Protein AF-A0A0N0S2P1-F1 (afdb_monomer_lite)

Structure (mmCIF, N/CA/C/O backbone):
data_AF-A0A0N0S2P1-F1
#
_entry.id   AF-A0A0N0S2P1-F1
#
loop_
_atom_site.group_PDB
_atom_site.id
_atom_site.type_symbol
_atom_site.label_atom_id
_atom_site.label_alt_id
_atom_site.label_comp_id
_atom_site.label_asym_id
_atom_site.label_entity_id
_atom_site.label_seq_id
_atom_site.pdbx_PDB_ins_code
_atom_site.Cartn_x
_atom_site.Cartn_y
_atom_site.Cartn_z
_atom_site.occupancy
_atom_site.B_iso_or_equiv
_atom_site.auth_seq_id
_atom_site.auth_comp_id
_atom_site.auth_asym_id
_atom_site.auth_atom_id
_atom_site.pdbx_PDB_model_num
ATOM 1 N N . MET A 1 1 ? -9.553 20.646 -48.865 1.00 55.72 1 MET A N 1
ATOM 2 C CA . MET A 1 1 ? -10.836 20.066 -48.401 1.00 55.72 1 MET A CA 1
ATOM 3 C C . MET A 1 1 ? -11.832 20.128 -49.544 1.00 55.72 1 MET A C 1
ATOM 5 O O . MET A 1 1 ? -11.976 21.191 -50.132 1.00 55.72 1 MET A O 1
ATOM 9 N N . SER A 1 2 ? -12.454 19.002 -49.892 1.00 59.59 2 SER A N 1
ATOM 10 C CA . SER A 1 2 ? -13.422 18.918 -50.995 1.00 59.59 2 SER A CA 1
ATOM 11 C C . SER A 1 2 ? -14.682 19.743 -50.694 1.00 59.59 2 SER A C 1
ATOM 13 O O . SER A 1 2 ? -15.184 19.700 -49.570 1.00 59.59 2 SER A O 1
ATOM 15 N N . ASN A 1 3 ? -15.213 20.456 -51.696 1.00 70.56 3 ASN A N 1
ATOM 16 C CA . ASN A 1 3 ? -16.453 21.251 -51.604 1.00 70.56 3 ASN A CA 1
ATOM 17 C C . ASN A 1 3 ? -17.651 20.446 -51.076 1.00 70.56 3 ASN A C 1
ATOM 19 O O . ASN A 1 3 ? -18.551 21.006 -50.458 1.00 70.56 3 ASN A O 1
ATOM 23 N N . LYS A 1 4 ? -17.621 19.124 -51.254 1.00 72.12 4 LYS A N 1
ATOM 24 C CA . LYS A 1 4 ? -18.670 18.209 -50.807 1.00 72.12 4 LYS A CA 1
ATOM 25 C C . LYS A 1 4 ? -18.760 18.094 -49.279 1.00 72.12 4 LYS A C 1
ATOM 27 O O . LYS A 1 4 ? -19.844 17.910 -48.751 1.00 72.12 4 LYS A O 1
ATOM 32 N N . ILE A 1 5 ? -17.644 18.255 -48.559 1.00 74.25 5 ILE A N 1
ATOM 33 C CA . ILE A 1 5 ? -17.623 18.170 -47.086 1.00 74.25 5 ILE A CA 1
ATOM 34 C C . ILE A 1 5 ? -18.215 19.440 -46.464 1.00 74.25 5 ILE A C 1
ATOM 36 O O . ILE A 1 5 ? -18.969 19.357 -45.503 1.00 74.25 5 ILE A O 1
ATOM 40 N N . LYS A 1 6 ? -17.927 20.616 -47.038 1.00 69.50 6 LYS A N 1
ATOM 41 C CA . LYS A 1 6 ? -18.487 21.888 -46.551 1.00 69.50 6 LYS A CA 1
ATOM 42 C C . LYS A 1 6 ? -20.013 21.923 -46.666 1.00 69.50 6 LYS A C 1
ATOM 44 O O . LYS A 1 6 ? -20.677 22.318 -45.718 1.00 69.50 6 LYS A O 1
ATOM 49 N N . GLN A 1 7 ? -20.551 21.427 -47.781 1.00 76.94 7 GLN A N 1
ATOM 50 C CA . GLN A 1 7 ? -21.996 21.373 -48.016 1.00 76.94 7 GLN A CA 1
ATOM 51 C C . GLN A 1 7 ? -22.738 20.421 -47.067 1.00 76.94 7 GLN A C 1
ATOM 53 O O . GLN A 1 7 ? -23.907 20.650 -46.782 1.00 76.94 7 GLN A O 1
ATOM 58 N N . GLU A 1 8 ? -22.089 19.358 -46.583 1.00 74.56 8 GLU A N 1
ATOM 59 C CA . GLU A 1 8 ? -22.702 18.431 -45.621 1.00 74.56 8 GLU A CA 1
ATOM 60 C C . GLU A 1 8 ? -22.617 18.947 -44.177 1.00 74.56 8 GLU A C 1
ATOM 62 O O . GLU A 1 8 ? -23.549 18.754 -43.403 1.00 74.56 8 GLU A O 1
ATOM 67 N N . VAL A 1 9 ? -21.552 19.671 -43.814 1.00 72.38 9 VAL A 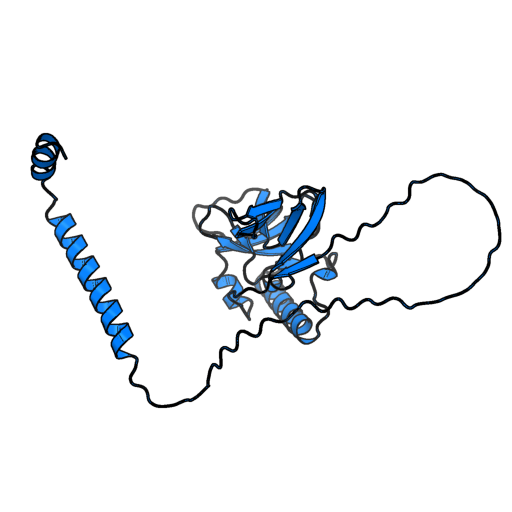N 1
ATOM 68 C CA . VAL A 1 9 ? -21.414 20.272 -42.473 1.00 72.38 9 VAL A CA 1
ATOM 69 C C . VAL A 1 9 ? -22.422 21.407 -42.253 1.00 72.38 9 VAL A C 1
ATOM 71 O O . VAL A 1 9 ? -22.952 21.543 -41.155 1.00 72.38 9 VAL A O 1
ATOM 74 N N . GLU A 1 10 ? -22.747 22.180 -43.292 1.00 73.56 10 GLU A N 1
ATOM 75 C CA . GLU A 1 10 ? -23.751 23.256 -43.223 1.00 73.56 10 GLU A CA 1
ATOM 76 C C . GLU A 1 10 ? -25.194 22.750 -43.040 1.00 73.56 10 GLU A C 1
ATOM 78 O O . GLU A 1 10 ? -26.062 23.522 -42.637 1.00 73.56 10 GLU A O 1
ATOM 83 N N . LYS A 1 11 ? -25.462 21.459 -43.283 1.00 80.31 11 LYS A N 1
ATOM 84 C CA . LYS A 1 11 ? -26.780 20.836 -43.053 1.00 80.31 11 LYS A CA 1
ATOM 85 C C . LYS A 1 11 ? -26.986 20.355 -41.613 1.00 80.31 11 LYS A C 1
ATOM 87 O O . LYS A 1 11 ? -28.079 19.901 -41.280 1.00 80.31 11 LYS A O 1
ATOM 92 N N . ILE A 1 12 ? -25.954 20.403 -40.768 1.00 76.75 12 ILE A N 1
ATOM 93 C CA . ILE A 1 12 ? -26.042 19.940 -39.380 1.00 76.75 12 ILE A CA 1
ATOM 94 C C . ILE A 1 12 ? -26.728 21.029 -38.551 1.00 76.75 12 ILE A C 1
ATOM 96 O O . ILE A 1 12 ? -26.092 21.972 -38.082 1.00 76.75 12 ILE A O 1
ATOM 100 N N . ASP A 1 13 ? -28.039 20.893 -38.370 1.00 73.38 13 ASP A N 1
ATOM 101 C CA . ASP A 1 13 ? -28.823 21.792 -37.526 1.00 73.38 13 ASP A CA 1
ATOM 102 C C . ASP A 1 13 ? -28.538 21.473 -36.050 1.00 73.38 13 ASP A C 1
ATOM 104 O O . ASP A 1 13 ? -28.961 20.444 -35.513 1.00 73.38 13 ASP A O 1
ATOM 108 N N . ILE A 1 14 ? -27.732 22.312 -35.395 1.00 73.06 14 ILE A N 1
ATOM 109 C CA . ILE A 1 14 ? -27.359 22.104 -33.993 1.00 73.06 14 ILE A CA 1
ATOM 110 C C . ILE A 1 14 ? -28.573 22.465 -33.128 1.00 73.06 14 ILE A C 1
ATOM 112 O O . ILE A 1 14 ? -29.003 23.623 -33.138 1.00 73.06 14 ILE A O 1
ATOM 116 N N . PRO A 1 15 ? -29.106 21.531 -32.314 1.00 76.81 15 PRO A N 1
ATOM 117 C CA . PRO A 1 15 ? -30.240 21.810 -31.447 1.00 76.81 15 PRO A CA 1
ATOM 118 C C . PRO A 1 15 ? -29.976 23.053 -30.594 1.00 76.81 15 PRO A C 1
ATOM 120 O O . PRO A 1 15 ? -28.946 23.146 -29.919 1.00 76.81 15 PRO A O 1
ATOM 123 N N . LYS A 1 16 ? -30.918 24.004 -30.578 1.00 74.75 16 LYS A N 1
ATOM 124 C CA . LYS A 1 16 ? -30.784 25.283 -29.846 1.00 74.75 16 LYS A CA 1
ATOM 125 C C . LYS A 1 16 ? -30.413 25.091 -28.368 1.00 74.75 16 LYS A C 1
ATOM 127 O O . LYS A 1 16 ? -29.762 25.943 -27.766 1.00 74.75 16 LYS A O 1
ATOM 132 N N . GLU A 1 17 ? -30.784 23.951 -27.789 1.00 74.62 17 GLU A N 1
ATOM 133 C CA . GLU A 1 17 ? -30.439 23.566 -26.423 1.00 74.62 17 GLU A CA 1
ATOM 134 C C . GLU A 1 17 ? -28.941 23.266 -26.227 1.00 74.62 17 GLU A C 1
ATOM 136 O O . GLU A 1 17 ? -28.360 23.686 -25.225 1.00 74.62 17 GLU A O 1
ATOM 141 N N . LEU A 1 18 ? -28.286 22.611 -27.192 1.00 74.12 18 LEU A N 1
ATOM 142 C CA . LEU A 1 18 ? -26.842 22.343 -27.163 1.00 74.12 18 LEU A CA 1
ATOM 143 C C . LEU A 1 18 ? -26.039 23.640 -27.251 1.00 74.12 18 LEU A C 1
ATOM 145 O O . LEU A 1 18 ? -25.081 23.830 -26.498 1.00 74.12 18 LEU A O 1
ATOM 149 N N . HIS A 1 19 ? -26.477 24.565 -28.106 1.00 75.62 19 HIS A N 1
ATOM 150 C CA . HIS A 1 19 ? -25.850 25.877 -28.217 1.00 75.62 19 HIS A CA 1
ATOM 151 C C . HIS A 1 19 ? -25.934 26.653 -26.892 1.00 75.62 19 HIS A C 1
ATOM 153 O O . HIS A 1 19 ? -24.920 27.142 -26.389 1.00 75.62 19 HIS A O 1
ATOM 159 N N . LYS A 1 20 ? -27.112 26.650 -26.254 1.00 78.19 20 LYS A N 1
ATOM 160 C CA . LYS A 1 20 ? -27.336 27.306 -24.958 1.00 78.19 20 LYS A CA 1
ATOM 161 C C . LYS A 1 20 ? -26.513 26.678 -23.825 1.00 78.19 20 LYS A C 1
ATOM 163 O O . LYS A 1 20 ? -25.9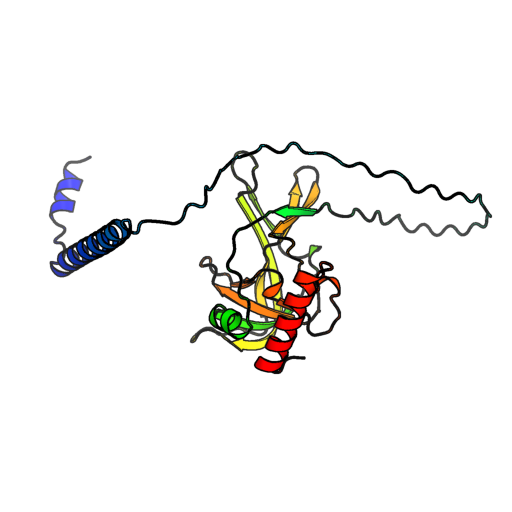71 27.395 -22.987 1.00 78.19 20 LYS A O 1
ATOM 168 N N . ARG A 1 21 ? -26.362 25.348 -23.801 1.00 82.50 21 ARG A N 1
ATOM 169 C CA . ARG A 1 21 ? -25.508 24.646 -22.820 1.00 82.50 21 ARG A CA 1
ATOM 170 C C . ARG A 1 21 ? -24.027 24.990 -22.997 1.00 82.50 21 ARG A C 1
ATOM 172 O O . ARG A 1 21 ? -23.339 25.215 -22.002 1.00 82.50 21 ARG A O 1
ATOM 179 N N . SER A 1 22 ? -23.555 25.088 -24.241 1.00 82.75 22 SER A N 1
ATOM 180 C CA . SER A 1 22 ? -22.187 25.523 -24.545 1.00 82.75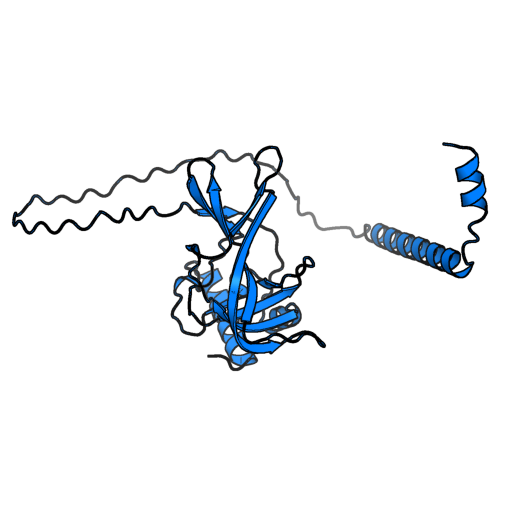 22 SER A CA 1
ATOM 181 C C . SER A 1 22 ? -21.937 26.958 -24.072 1.00 82.75 22 SER A C 1
ATOM 183 O O . SER A 1 22 ? -20.917 27.236 -23.443 1.00 82.75 22 SER A O 1
ATOM 185 N N . GLU A 1 23 ? -22.884 27.865 -24.311 1.00 87.00 23 GLU A N 1
ATOM 186 C CA . GLU A 1 23 ? -22.788 29.261 -23.874 1.00 87.00 23 GLU A CA 1
ATOM 187 C C . GLU A 1 23 ? -22.722 29.381 -22.340 1.00 87.00 23 GLU A C 1
ATOM 189 O O . GLU A 1 23 ? -21.855 30.075 -21.800 1.00 87.00 23 GLU A O 1
ATOM 194 N N . ILE A 1 24 ? -23.562 28.624 -21.623 1.00 89.00 24 ILE A N 1
ATOM 195 C CA . ILE A 1 24 ? -23.548 28.553 -20.152 1.00 89.00 24 ILE A CA 1
ATOM 196 C C . ILE A 1 24 ? -22.208 28.005 -19.637 1.00 89.00 24 ILE A C 1
ATOM 198 O O . ILE A 1 24 ? -21.651 28.548 -18.678 1.00 89.00 24 ILE A O 1
ATOM 202 N N . GLY A 1 25 ? -21.662 26.963 -20.271 1.00 86.50 25 GLY A N 1
ATOM 203 C CA . GLY A 1 25 ? -20.362 26.390 -19.911 1.00 86.50 25 GLY A CA 1
ATOM 204 C C . GLY A 1 25 ? -19.214 27.394 -20.058 1.00 86.50 25 GLY A C 1
ATOM 205 O O . GLY A 1 25 ? -18.404 27.555 -19.142 1.00 86.50 25 GLY A O 1
ATOM 206 N N . ILE A 1 26 ? -19.193 28.139 -21.168 1.00 87.19 26 ILE A N 1
ATOM 207 C CA . ILE A 1 26 ? -18.193 29.184 -21.433 1.00 87.19 26 ILE A CA 1
ATOM 208 C C . ILE A 1 26 ? -18.307 30.321 -20.408 1.00 87.19 26 ILE A C 1
ATOM 210 O O . ILE A 1 26 ? -17.294 30.775 -19.865 1.00 87.19 26 ILE A O 1
ATOM 214 N N . LEU A 1 27 ? -19.529 30.762 -20.091 1.00 86.19 27 LEU A N 1
ATOM 215 C CA . LEU A 1 27 ? -19.775 31.792 -19.077 1.00 86.19 27 LEU A CA 1
ATOM 216 C C . LEU A 1 27 ? -19.323 31.344 -17.681 1.00 86.19 27 LEU A C 1
ATOM 218 O O . LEU A 1 27 ? -18.677 32.117 -16.968 1.00 86.19 27 LEU A O 1
ATOM 222 N N . LYS A 1 28 ? -19.597 30.089 -17.301 1.00 87.94 28 LYS A N 1
ATOM 223 C CA . LYS A 1 28 ? -19.163 29.518 -16.018 1.00 87.94 28 LYS A CA 1
ATOM 224 C C . LYS A 1 28 ? -17.636 29.478 -15.913 1.00 87.94 28 LYS A C 1
ATOM 226 O O . LYS A 1 28 ? -17.085 30.008 -14.948 1.00 87.94 28 LYS A O 1
ATOM 231 N N . ALA A 1 29 ? -16.955 28.974 -16.943 1.00 84.19 29 ALA A N 1
ATOM 232 C CA . ALA A 1 29 ? -15.493 28.928 -16.994 1.00 84.19 29 ALA A CA 1
ATOM 233 C C . ALA A 1 29 ? -14.858 30.333 -16.936 1.00 84.19 29 ALA A C 1
ATOM 235 O O . ALA A 1 29 ? -13.860 30.557 -16.243 1.00 84.19 29 ALA A O 1
ATOM 236 N N . LYS A 1 30 ? -15.455 31.325 -17.614 1.00 86.88 30 LYS A N 1
ATOM 237 C CA . LYS A 1 30 ? -14.988 32.721 -17.583 1.00 86.88 30 LYS A CA 1
ATOM 238 C C . LYS A 1 30 ? -15.150 33.350 -16.195 1.00 86.88 30 LYS A C 1
ATOM 240 O O . LYS A 1 30 ? -14.233 34.032 -15.729 1.00 86.88 30 LYS A O 1
ATOM 245 N N . ASN A 1 31 ? -16.266 33.081 -15.520 1.00 81.44 31 ASN A N 1
ATOM 246 C CA . ASN A 1 31 ? -16.534 33.563 -14.164 1.00 81.44 31 ASN A CA 1
ATOM 247 C C . ASN A 1 31 ? -15.602 32.925 -13.122 1.00 81.44 31 ASN A C 1
ATOM 249 O O . ASN A 1 31 ? -15.074 33.632 -12.258 1.00 81.44 31 ASN A O 1
ATOM 253 N N . GLU A 1 32 ? -15.333 31.622 -13.225 1.00 77.56 32 GLU A N 1
ATOM 254 C CA . GLU A 1 32 ? -14.355 30.924 -12.378 1.00 77.56 32 GLU A CA 1
ATOM 255 C C . GLU A 1 32 ? -12.940 31.497 -12.572 1.00 77.56 32 GLU A C 1
ATOM 257 O O . GLU A 1 32 ? -12.255 31.831 -11.598 1.00 77.56 32 GLU A O 1
ATOM 262 N N . ARG A 1 33 ? -12.536 31.748 -13.826 1.00 71.88 33 ARG A N 1
ATOM 263 C CA . ARG A 1 33 ? -11.238 32.356 -14.168 1.00 71.88 33 ARG A CA 1
ATOM 264 C C . ARG A 1 33 ? -11.105 33.819 -13.722 1.00 71.88 33 ARG A C 1
ATOM 266 O O . ARG A 1 33 ? -10.009 34.266 -13.388 1.00 71.88 33 ARG A O 1
ATOM 273 N N . GLN A 1 34 ? -12.186 34.600 -13.707 1.00 71.69 34 GLN A N 1
ATOM 274 C CA . GLN A 1 34 ? -12.156 35.973 -13.183 1.00 71.69 34 GLN A CA 1
ATOM 275 C C . GLN A 1 34 ? -12.127 36.017 -11.650 1.00 71.69 34 GLN A C 1
ATOM 277 O O . GLN A 1 34 ? -11.420 36.856 -11.084 1.00 71.69 34 GLN A O 1
ATOM 282 N N . ARG A 1 35 ? -12.834 35.108 -10.963 1.00 64.69 35 ARG A N 1
ATOM 283 C CA . ARG A 1 35 ? -12.774 34.990 -9.495 1.00 64.69 35 ARG A CA 1
ATOM 284 C C . ARG A 1 35 ? -11.377 34.612 -9.003 1.00 64.69 35 ARG A C 1
ATOM 286 O O . ARG A 1 35 ? -10.931 35.173 -8.004 1.00 64.69 35 ARG A O 1
ATOM 293 N N . SER A 1 36 ? -10.656 33.744 -9.719 1.00 60.09 36 SER A N 1
ATOM 294 C CA . SER A 1 36 ? -9.271 33.398 -9.364 1.00 60.09 36 SER A CA 1
ATOM 295 C C . SER A 1 36 ? -8.294 34.568 -9.553 1.00 60.09 36 SER A C 1
ATOM 297 O O . SER A 1 36 ? -7.360 34.720 -8.767 1.00 60.09 36 SER A O 1
ATOM 299 N N . ARG A 1 37 ? -8.544 35.465 -10.520 1.00 57.72 37 ARG A N 1
ATOM 300 C CA . ARG A 1 37 ? -7.747 36.691 -10.718 1.00 57.72 37 ARG A CA 1
ATOM 301 C C . ARG A 1 37 ? -7.986 37.760 -9.646 1.00 57.72 37 ARG A C 1
ATOM 303 O O . ARG A 1 37 ? -7.042 38.453 -9.281 1.00 57.72 37 ARG A O 1
ATOM 310 N N . LYS A 1 38 ? -9.203 37.878 -9.098 1.00 53.06 38 LYS A N 1
ATOM 311 C CA . LYS A 1 38 ? -9.532 38.891 -8.071 1.00 53.06 38 LYS A CA 1
ATOM 312 C C . LYS A 1 38 ? -8.989 38.586 -6.665 1.00 53.06 38 LYS A C 1
ATOM 314 O O . LYS A 1 38 ? -9.030 39.466 -5.814 1.00 53.06 38 LYS A O 1
ATOM 319 N N . ARG A 1 39 ? -8.440 37.391 -6.408 1.00 53.28 39 ARG A N 1
ATOM 320 C CA . ARG A 1 39 ? -7.845 37.028 -5.103 1.00 53.28 39 ARG A CA 1
ATOM 321 C C . ARG A 1 39 ? -6.385 37.471 -4.905 1.00 53.28 39 ARG A C 1
ATOM 323 O O . ARG A 1 39 ? -5.832 37.218 -3.844 1.00 53.28 39 ARG A O 1
ATOM 330 N N . LYS A 1 40 ? -5.759 38.155 -5.871 1.00 48.72 40 LYS A N 1
ATOM 331 C CA . LYS A 1 40 ? -4.343 38.578 -5.787 1.00 48.72 40 LYS A CA 1
ATOM 332 C C . LYS A 1 40 ? -4.092 39.984 -5.216 1.00 48.72 40 LYS A C 1
ATOM 334 O O . LYS A 1 40 ? -3.045 40.553 -5.481 1.00 48.72 40 LYS A O 1
ATOM 339 N N . ASN A 1 41 ? -4.994 40.514 -4.387 1.00 47.56 41 ASN A N 1
ATOM 340 C CA . ASN A 1 41 ? -4.741 41.731 -3.606 1.00 47.56 41 ASN A CA 1
ATOM 341 C C . ASN A 1 41 ? -4.923 41.455 -2.106 1.00 47.56 41 ASN A C 1
ATOM 343 O O . ASN A 1 41 ? -5.873 41.930 -1.493 1.00 47.56 41 ASN A O 1
ATOM 347 N N . VAL A 1 42 ? -4.003 40.693 -1.511 1.00 47.56 42 VAL A N 1
ATOM 348 C CA . VAL A 1 42 ? -3.756 40.736 -0.063 1.00 47.56 42 VAL A CA 1
ATOM 349 C C . VAL A 1 42 ? -2.263 40.982 0.121 1.00 47.56 42 VAL A C 1
ATOM 351 O O . VAL A 1 42 ? -1.427 40.205 -0.332 1.00 47.56 42 VAL A O 1
ATOM 354 N N . LYS A 1 43 ? -1.948 42.136 0.709 1.00 43.09 43 LYS A N 1
ATOM 355 C CA . LYS A 1 43 ? -0.603 42.548 1.104 1.00 43.09 43 LYS A CA 1
ATOM 356 C C . LYS A 1 43 ? -0.125 41.651 2.257 1.00 43.09 43 LYS A C 1
ATOM 358 O O . LYS A 1 43 ? -0.847 41.518 3.235 1.00 43.09 43 LYS A O 1
ATOM 363 N N . GLY A 1 44 ? 1.102 41.132 2.151 1.00 40.84 44 GLY A N 1
ATOM 364 C CA . GLY A 1 44 ? 1.921 40.675 3.283 1.00 40.84 44 GLY A CA 1
ATOM 365 C C . GLY A 1 44 ? 1.826 39.191 3.660 1.00 40.84 44 GLY A C 1
ATOM 366 O O . GLY A 1 44 ? 0.910 38.789 4.361 1.00 40.84 44 GLY A O 1
ATOM 367 N N . ILE A 1 45 ? 2.812 38.395 3.233 1.00 40.41 45 ILE A N 1
ATOM 368 C CA . ILE A 1 45 ? 3.861 37.774 4.071 1.00 40.41 45 ILE A CA 1
ATOM 369 C C . ILE A 1 45 ? 4.901 37.192 3.100 1.00 40.41 45 ILE A C 1
ATOM 371 O O . ILE A 1 45 ? 4.582 36.451 2.172 1.00 40.41 45 ILE A O 1
ATOM 375 N N . VAL A 1 46 ? 6.148 37.613 3.286 1.00 43.25 46 VAL A N 1
ATOM 376 C CA . VAL A 1 46 ? 7.320 37.198 2.518 1.00 43.25 46 VAL A CA 1
ATOM 377 C C . VAL A 1 46 ? 7.770 35.834 3.036 1.00 43.25 46 VAL A C 1
ATOM 379 O O . VAL A 1 46 ? 8.229 35.732 4.166 1.00 43.25 46 VAL A O 1
ATOM 382 N N . VAL A 1 47 ? 7.677 34.801 2.201 1.00 38.09 47 VAL A N 1
ATOM 383 C CA . VAL A 1 47 ? 8.548 33.622 2.287 1.00 38.09 47 VAL A CA 1
ATOM 384 C C . VAL A 1 47 ? 9.124 33.442 0.894 1.00 38.09 47 VAL A C 1
ATOM 386 O O . VAL A 1 47 ? 8.430 33.047 -0.042 1.00 38.09 47 VAL A O 1
ATOM 389 N N . ALA A 1 48 ? 10.379 33.852 0.737 1.00 36.91 48 ALA A N 1
ATOM 390 C CA . ALA A 1 48 ? 11.115 33.713 -0.504 1.00 36.91 48 ALA A CA 1
ATOM 391 C C . ALA A 1 48 ? 11.324 32.220 -0.788 1.00 36.91 48 ALA A C 1
ATOM 393 O O . ALA A 1 48 ? 12.182 31.573 -0.195 1.00 36.91 48 ALA A O 1
ATOM 394 N N . ALA A 1 49 ? 10.523 31.674 -1.702 1.00 36.19 49 ALA A N 1
ATOM 395 C CA . ALA A 1 49 ? 10.816 30.416 -2.368 1.00 36.19 49 ALA A CA 1
ATOM 396 C C . ALA A 1 49 ? 11.991 30.652 -3.328 1.00 36.19 49 ALA A C 1
ATOM 398 O O . ALA A 1 49 ? 11.809 30.940 -4.510 1.00 36.19 49 ALA A O 1
ATOM 399 N N . GLY A 1 50 ? 13.206 30.581 -2.787 1.00 33.00 50 GLY A N 1
ATOM 400 C CA . GLY A 1 50 ? 14.418 30.409 -3.573 1.00 33.00 50 GLY A CA 1
ATOM 401 C C . GLY A 1 50 ? 14.447 28.987 -4.121 1.00 33.00 50 GLY A C 1
ATOM 402 O O . GLY A 1 50 ? 14.947 28.078 -3.468 1.00 33.00 50 GLY A O 1
ATOM 403 N N . LEU A 1 51 ? 13.880 28.795 -5.311 1.00 36.00 51 LEU A N 1
ATOM 404 C CA . LEU A 1 51 ? 14.157 27.642 -6.164 1.00 36.00 51 LEU A CA 1
ATOM 405 C C . LEU A 1 51 ? 15.615 27.744 -6.628 1.00 36.00 51 LEU A C 1
ATOM 407 O O . LEU A 1 51 ? 15.907 28.337 -7.663 1.00 36.00 51 LEU A O 1
ATOM 411 N N . LEU A 1 52 ? 16.530 27.179 -5.844 1.00 31.95 52 LEU A N 1
ATOM 412 C CA . LEU A 1 52 ? 17.821 26.739 -6.353 1.00 31.95 52 LEU A CA 1
ATOM 413 C C . LEU A 1 52 ? 17.689 25.256 -6.688 1.00 31.95 52 LEU A C 1
ATOM 415 O O . LEU A 1 52 ? 17.675 24.398 -5.810 1.00 31.95 52 LEU A O 1
ATOM 419 N N . VAL A 1 53 ? 17.561 24.976 -7.984 1.00 39.50 53 VAL A N 1
ATOM 420 C CA . VAL A 1 53 ? 17.833 23.658 -8.558 1.00 39.50 53 VAL A CA 1
ATOM 421 C C . VAL A 1 53 ? 19.344 23.462 -8.469 1.00 39.50 53 VAL A C 1
ATOM 423 O O . VAL A 1 53 ? 20.089 23.819 -9.378 1.00 39.50 53 VAL A O 1
ATOM 426 N N . SER A 1 54 ? 19.817 22.975 -7.325 1.00 33.78 54 SER A N 1
ATOM 427 C CA . SER A 1 54 ? 21.169 22.448 -7.197 1.00 33.78 54 SER A CA 1
ATOM 428 C C . SER A 1 54 ? 21.165 21.016 -7.715 1.00 33.78 54 SER A C 1
ATOM 430 O O . SER A 1 54 ? 20.649 20.106 -7.067 1.00 33.78 54 SER A O 1
ATOM 432 N N . ILE A 1 55 ? 21.742 20.851 -8.901 1.00 45.94 55 ILE A N 1
ATOM 433 C CA . ILE A 1 55 ? 22.243 19.584 -9.427 1.00 45.94 55 ILE A CA 1
ATOM 434 C C . ILE A 1 55 ? 23.221 19.033 -8.379 1.00 45.94 55 ILE A C 1
ATOM 436 O O . ILE A 1 55 ? 24.308 19.576 -8.186 1.00 45.94 55 ILE A O 1
ATOM 440 N N . GLY A 1 56 ? 22.783 18.015 -7.640 1.00 30.11 56 GLY A N 1
ATOM 441 C CA . GLY A 1 56 ? 23.580 17.304 -6.649 1.00 30.11 56 GLY A CA 1
ATOM 442 C C . GLY A 1 56 ? 24.128 16.025 -7.259 1.00 30.11 56 GLY A C 1
ATOM 443 O O . GLY A 1 56 ? 23.388 15.075 -7.485 1.00 30.11 56 GLY A O 1
ATOM 444 N N . ILE A 1 57 ? 25.422 16.053 -7.547 1.00 33.72 57 ILE A N 1
ATOM 445 C CA . ILE A 1 57 ? 26.254 14.948 -8.021 1.00 33.72 57 ILE A CA 1
ATOM 446 C C . ILE A 1 57 ? 26.143 13.751 -7.060 1.00 33.72 57 ILE A C 1
ATOM 448 O O . ILE A 1 57 ? 26.217 13.920 -5.843 1.00 33.72 57 ILE A O 1
ATOM 452 N N . LEU A 1 58 ? 25.990 12.549 -7.627 1.00 33.53 58 LEU A N 1
ATOM 453 C CA . LEU A 1 58 ? 26.117 11.262 -6.939 1.00 33.53 58 LEU A CA 1
ATOM 454 C C . LEU A 1 58 ? 27.459 11.202 -6.186 1.00 33.53 58 LEU A C 1
ATOM 456 O O . LEU A 1 58 ? 28.518 11.169 -6.811 1.00 33.53 58 LEU A O 1
ATOM 460 N N . SER A 1 59 ? 27.417 11.127 -4.857 1.00 30.09 59 SER A N 1
ATOM 461 C CA . SER A 1 59 ? 28.551 10.672 -4.049 1.00 30.09 59 SER A CA 1
ATOM 462 C C . SER A 1 59 ? 28.293 9.230 -3.630 1.00 30.09 59 SER A C 1
ATOM 464 O O . SER A 1 59 ? 27.481 8.968 -2.744 1.00 30.09 59 SER A O 1
ATOM 466 N N . LEU A 1 60 ? 28.991 8.298 -4.280 1.00 36.53 60 LEU A N 1
ATOM 467 C CA . LEU A 1 60 ? 29.145 6.919 -3.825 1.00 36.53 60 LEU A CA 1
ATOM 468 C C . LEU A 1 60 ? 29.906 6.932 -2.492 1.00 36.53 60 LEU A C 1
ATOM 470 O O . LEU A 1 60 ? 31.083 7.292 -2.457 1.00 36.53 60 LEU A O 1
ATOM 474 N N . VAL A 1 61 ? 29.252 6.534 -1.399 1.00 34.12 61 VAL A N 1
ATOM 475 C CA . VAL A 1 61 ? 29.949 6.215 -0.147 1.00 34.12 61 VAL A CA 1
ATOM 476 C C . VAL A 1 61 ? 30.191 4.715 -0.111 1.00 34.12 61 VAL A C 1
ATOM 478 O O . VAL A 1 61 ? 29.294 3.913 0.134 1.00 34.12 61 VAL A O 1
ATOM 481 N N . ASN A 1 62 ? 31.446 4.373 -0.378 1.00 38.81 62 ASN A N 1
ATOM 482 C CA . ASN A 1 62 ? 32.041 3.063 -0.196 1.00 38.81 62 ASN A CA 1
ATOM 483 C C . ASN A 1 62 ? 32.294 2.851 1.308 1.00 38.81 62 ASN A C 1
ATOM 485 O O . ASN A 1 62 ? 33.087 3.590 1.888 1.00 38.81 62 ASN A O 1
ATOM 489 N N . ASN A 1 63 ? 31.678 1.845 1.932 1.00 36.38 63 ASN A N 1
ATOM 490 C CA . ASN A 1 63 ? 32.028 1.419 3.290 1.00 36.38 63 ASN A CA 1
ATOM 491 C C . ASN A 1 63 ? 32.561 -0.019 3.272 1.00 36.38 63 ASN A C 1
ATOM 493 O O . ASN A 1 63 ? 31.843 -0.977 3.537 1.00 36.38 63 ASN A O 1
ATOM 497 N N . ASN A 1 64 ? 33.864 -0.141 3.015 1.00 39.38 64 ASN A N 1
ATOM 498 C CA . ASN A 1 64 ? 34.671 -1.279 3.444 1.00 39.38 64 ASN A CA 1
ATOM 499 C C . ASN A 1 64 ? 35.304 -0.928 4.791 1.00 39.38 64 ASN A C 1
ATOM 501 O O . ASN A 1 64 ? 36.222 -0.115 4.787 1.00 39.38 64 ASN A O 1
ATOM 505 N N . PHE A 1 65 ? 34.881 -1.549 5.900 1.00 31.88 65 PHE A N 1
ATOM 506 C CA . PHE A 1 65 ? 35.795 -2.022 6.956 1.00 31.88 65 PHE A CA 1
ATOM 507 C C . PHE A 1 65 ? 35.039 -2.705 8.108 1.00 31.88 65 PHE A C 1
ATOM 509 O O . PHE A 1 65 ? 34.572 -2.044 9.029 1.00 31.88 65 PHE A O 1
ATOM 516 N N . VAL A 1 66 ? 35.022 -4.039 8.129 1.00 29.19 66 VAL A N 1
ATOM 517 C CA . VAL A 1 66 ? 35.157 -4.785 9.388 1.00 29.19 66 VAL A CA 1
ATOM 518 C C . VAL A 1 66 ? 36.110 -5.944 9.124 1.00 29.19 66 VAL A C 1
ATOM 520 O O . VAL A 1 66 ? 35.756 -6.945 8.508 1.00 29.19 66 VAL A O 1
ATOM 523 N N . LYS A 1 67 ? 37.353 -5.782 9.584 1.00 33.72 67 LYS A N 1
ATOM 524 C CA . LYS A 1 67 ? 38.255 -6.900 9.854 1.00 33.72 67 LYS A CA 1
ATOM 525 C C . LYS A 1 67 ? 37.739 -7.602 11.103 1.00 33.72 67 LYS A C 1
ATOM 527 O O . LYS A 1 67 ? 37.646 -6.947 12.131 1.00 33.72 67 LYS A O 1
ATOM 532 N N . ASN A 1 68 ? 37.515 -8.909 11.030 1.00 32.09 68 ASN A N 1
ATOM 533 C CA . ASN A 1 68 ? 37.730 -9.792 12.169 1.00 32.09 68 ASN A CA 1
ATOM 534 C C . ASN A 1 68 ? 38.436 -11.061 11.687 1.00 32.09 68 ASN A C 1
ATOM 536 O O . ASN A 1 68 ? 37.943 -11.817 10.859 1.00 32.09 68 ASN A O 1
ATOM 540 N N . SER A 1 69 ? 39.646 -11.215 12.206 1.00 33.28 69 SER A N 1
ATOM 541 C CA . SER A 1 69 ? 40.498 -12.394 12.194 1.00 33.28 69 SER A CA 1
ATOM 542 C C . SER A 1 69 ? 39.881 -13.539 12.995 1.00 33.28 69 SER A C 1
ATOM 544 O O . SER A 1 69 ? 39.417 -13.277 14.101 1.00 33.28 69 SER A O 1
ATOM 546 N N . THR A 1 70 ? 39.975 -14.782 12.507 1.00 31.22 70 THR A N 1
ATOM 547 C CA . THR A 1 70 ? 40.485 -15.974 13.231 1.00 31.22 70 THR A CA 1
ATOM 548 C C . THR A 1 70 ? 40.707 -17.112 12.215 1.00 31.22 70 THR A C 1
ATOM 550 O O . THR A 1 70 ? 39.856 -17.376 11.372 1.00 31.22 70 THR A O 1
ATOM 553 N N . THR A 1 71 ? 41.895 -17.715 12.260 1.00 31.00 71 THR A N 1
ATOM 554 C CA . THR A 1 71 ? 42.389 -18.865 11.473 1.00 31.00 71 THR A CA 1
ATOM 555 C C . THR A 1 71 ? 41.800 -20.215 11.942 1.00 31.00 71 THR A C 1
ATOM 557 O O . THR A 1 71 ? 41.133 -20.243 12.972 1.00 31.00 71 THR A O 1
ATOM 560 N N . PRO A 1 72 ? 41.998 -21.315 11.182 1.00 34.00 72 PRO A N 1
ATOM 561 C CA . PRO A 1 72 ? 40.996 -22.354 10.956 1.00 34.00 72 PRO A CA 1
ATOM 562 C C . PRO A 1 72 ? 41.135 -23.551 11.896 1.00 34.00 72 PRO A C 1
ATOM 564 O O . PRO A 1 72 ? 42.239 -23.862 12.339 1.00 34.00 72 PRO A O 1
ATOM 567 N N . ASP A 1 73 ? 40.036 -24.280 12.080 1.00 30.11 73 ASP A N 1
ATOM 568 C CA . ASP A 1 73 ? 40.110 -25.698 12.410 1.00 30.11 73 ASP A CA 1
ATOM 569 C C . ASP A 1 73 ? 39.252 -26.494 11.427 1.00 30.11 73 ASP A C 1
ATOM 571 O O . ASP A 1 73 ? 38.153 -26.088 11.036 1.00 30.11 73 ASP A O 1
ATOM 575 N N . SER A 1 74 ? 39.851 -27.569 10.941 1.00 33.28 74 SER A N 1
ATOM 576 C CA . SER A 1 74 ? 39.385 -28.424 9.864 1.00 33.28 74 SER A CA 1
ATOM 577 C C . SER A 1 74 ? 38.472 -29.508 10.409 1.00 33.28 74 SER A C 1
ATOM 579 O O . SER A 1 74 ? 38.893 -30.223 11.305 1.00 33.28 74 SER A O 1
ATOM 581 N N . ASP A 1 75 ? 37.305 -29.706 9.797 1.00 33.31 75 ASP A N 1
ATOM 582 C CA . ASP A 1 75 ? 36.805 -31.056 9.538 1.00 33.31 75 ASP A CA 1
ATOM 583 C C . ASP A 1 75 ? 35.803 -31.054 8.381 1.00 33.31 75 ASP A C 1
ATOM 585 O O . ASP A 1 75 ? 34.880 -30.242 8.289 1.00 33.31 75 ASP A O 1
ATOM 589 N N . GLN A 1 76 ? 36.070 -31.952 7.438 1.00 33.69 76 GLN A N 1
ATOM 590 C CA . GLN A 1 76 ? 35.372 -32.108 6.174 1.00 33.69 76 GLN A CA 1
ATOM 591 C C . GLN A 1 76 ? 34.041 -32.829 6.384 1.00 33.69 76 GLN A C 1
ATOM 593 O O . GLN A 1 76 ? 34.009 -33.973 6.826 1.00 33.69 76 GLN A O 1
ATOM 598 N N . ASN A 1 77 ? 32.949 -32.200 5.953 1.00 34.25 77 ASN A N 1
ATOM 599 C CA . ASN A 1 77 ? 31.783 -32.926 5.467 1.00 34.25 77 ASN A CA 1
ATOM 600 C C . ASN A 1 77 ? 31.178 -32.147 4.293 1.00 34.25 77 ASN A C 1
ATOM 602 O O . ASN A 1 77 ? 30.421 -31.191 4.454 1.00 34.25 77 ASN A O 1
ATOM 606 N N . THR A 1 78 ? 31.600 -32.522 3.089 1.00 31.19 78 THR A N 1
ATOM 607 C CA . THR A 1 78 ? 31.181 -31.946 1.813 1.00 31.19 78 THR A CA 1
ATOM 608 C C . THR A 1 78 ? 29.762 -32.401 1.483 1.00 31.19 78 THR A C 1
ATOM 610 O O . THR A 1 78 ? 29.545 -33.475 0.927 1.00 31.19 78 THR A O 1
ATOM 613 N N . VAL A 1 79 ? 28.785 -31.550 1.787 1.00 33.66 79 VAL A N 1
ATOM 614 C CA . VAL A 1 79 ? 27.484 -31.548 1.113 1.00 33.66 79 VAL A CA 1
ATOM 615 C C . VAL A 1 79 ? 27.440 -30.266 0.299 1.00 33.66 79 VAL A C 1
ATOM 617 O O . VAL A 1 79 ? 27.332 -29.170 0.843 1.00 33.66 79 VAL A O 1
ATOM 620 N N . ALA A 1 80 ? 27.597 -30.408 -1.014 1.00 36.34 80 ALA A N 1
ATOM 621 C CA . ALA A 1 80 ? 27.426 -29.320 -1.958 1.00 36.34 80 ALA A CA 1
ATOM 622 C C . ALA A 1 80 ? 25.954 -28.882 -1.943 1.00 36.34 80 ALA A C 1
ATOM 624 O O . ALA A 1 80 ? 25.102 -29.501 -2.577 1.00 36.34 80 ALA A O 1
ATOM 625 N N . VAL A 1 81 ? 25.663 -27.822 -1.194 1.00 33.03 81 VAL A N 1
ATOM 626 C CA . VAL A 1 81 ? 24.493 -26.979 -1.418 1.00 33.03 81 VAL A CA 1
ATOM 627 C C . VAL A 1 81 ? 25.037 -25.656 -1.915 1.00 33.03 81 VAL A C 1
ATOM 629 O O . VAL A 1 81 ? 25.720 -24.936 -1.193 1.00 33.03 81 VAL A O 1
ATOM 632 N N . THR A 1 82 ? 24.784 -25.435 -3.198 1.00 34.41 82 THR A N 1
ATOM 633 C CA . THR A 1 82 ? 24.962 -24.207 -3.958 1.00 34.41 82 THR A CA 1
ATOM 634 C C . THR A 1 82 ? 24.814 -22.973 -3.076 1.00 34.41 82 THR A C 1
ATOM 636 O O . THR A 1 82 ? 23.793 -22.803 -2.409 1.00 34.41 82 THR A O 1
ATOM 639 N N . GLU A 1 83 ? 25.840 -22.125 -3.099 1.00 35.22 83 GLU A N 1
ATOM 640 C CA . GLU A 1 83 ? 25.803 -20.760 -2.592 1.00 35.22 83 GLU A CA 1
ATOM 641 C C . GLU A 1 83 ? 24.531 -20.068 -3.097 1.00 35.22 83 GLU A C 1
ATOM 643 O O . GLU A 1 83 ? 24.422 -19.703 -4.268 1.00 35.22 83 GLU A O 1
ATOM 648 N N . SER A 1 84 ? 23.553 -19.879 -2.212 1.00 35.62 84 SER A N 1
ATOM 649 C CA . SER A 1 84 ? 22.562 -18.828 -2.397 1.00 35.62 84 SER A CA 1
ATOM 650 C C . SER A 1 84 ? 23.307 -17.514 -2.223 1.00 35.62 84 SER A C 1
ATOM 652 O O . SER A 1 84 ? 23.415 -16.997 -1.111 1.00 35.62 84 SER A O 1
ATOM 654 N N . ALA A 1 85 ? 23.857 -16.995 -3.320 1.00 35.62 85 ALA A N 1
ATOM 655 C CA . ALA A 1 85 ? 24.149 -15.581 -3.431 1.00 35.62 85 ALA A CA 1
ATOM 656 C C . ALA A 1 85 ? 22.837 -14.850 -3.125 1.00 35.62 85 ALA A C 1
ATOM 658 O O . ALA A 1 85 ? 21.904 -14.834 -3.926 1.00 35.62 85 ALA A O 1
ATOM 659 N N . THR A 1 86 ? 22.713 -14.318 -1.912 1.00 39.25 86 THR A N 1
ATOM 660 C CA . THR A 1 86 ? 21.736 -13.278 -1.616 1.00 39.25 86 THR A CA 1
ATOM 661 C C . THR A 1 86 ? 22.166 -12.043 -2.394 1.00 39.25 86 THR A C 1
ATOM 663 O O . THR A 1 86 ? 22.808 -11.156 -1.837 1.00 39.25 86 THR A O 1
ATOM 666 N N . ASP A 1 87 ? 21.846 -12.014 -3.687 1.00 46.69 87 ASP A N 1
ATOM 667 C CA . ASP A 1 87 ? 21.822 -10.790 -4.476 1.00 46.69 87 ASP A CA 1
ATOM 668 C C . ASP A 1 87 ? 20.750 -9.903 -3.844 1.00 46.69 87 ASP A C 1
ATOM 670 O O . ASP A 1 87 ? 19.547 -10.042 -4.080 1.00 46.69 87 ASP A O 1
ATOM 674 N N . SER A 1 88 ? 21.173 -9.038 -2.926 1.00 72.19 88 SER A N 1
ATOM 675 C CA . SER A 1 88 ? 20.307 -8.000 -2.395 1.00 72.19 88 SER A CA 1
ATOM 676 C C . SER A 1 88 ? 19.966 -7.073 -3.555 1.00 72.19 88 SER A C 1
ATOM 678 O O . SER A 1 88 ? 20.834 -6.344 -4.025 1.00 72.19 88 SER A O 1
ATOM 680 N N . ILE A 1 89 ? 18.722 -7.126 -4.033 1.00 86.50 89 ILE A N 1
ATOM 681 C CA . ILE A 1 89 ? 18.229 -6.235 -5.086 1.00 86.50 89 ILE A CA 1
ATOM 682 C C . ILE A 1 89 ? 18.420 -4.785 -4.624 1.00 86.50 89 ILE A C 1
ATOM 684 O O . ILE A 1 89 ? 17.892 -4.389 -3.577 1.00 86.50 89 ILE A O 1
ATOM 688 N N . ASP A 1 90 ? 19.146 -3.993 -5.413 1.00 90.94 90 ASP A N 1
ATOM 689 C CA . ASP A 1 90 ? 19.350 -2.574 -5.138 1.00 90.94 90 ASP A CA 1
ATOM 690 C C . ASP A 1 90 ? 18.005 -1.849 -5.075 1.00 90.94 90 ASP A C 1
ATOM 692 O O . ASP A 1 90 ? 17.100 -2.106 -5.874 1.00 90.94 90 ASP A O 1
ATOM 696 N N . THR A 1 91 ? 17.858 -0.940 -4.111 1.00 93.50 91 THR A N 1
ATOM 697 C CA . THR A 1 91 ? 16.629 -0.161 -3.938 1.00 93.50 91 THR A CA 1
ATOM 698 C C . THR A 1 91 ? 16.868 1.308 -4.262 1.00 93.50 91 THR A C 1
ATOM 700 O O . THR A 1 91 ? 17.717 1.956 -3.654 1.00 93.50 91 THR A O 1
ATOM 703 N N . VAL A 1 92 ? 16.068 1.840 -5.182 1.00 94.56 92 VAL A N 1
ATOM 704 C CA . VAL A 1 92 ? 15.990 3.262 -5.519 1.00 94.56 92 VAL A CA 1
ATOM 705 C C . VAL A 1 92 ? 14.713 3.835 -4.922 1.00 94.56 92 VAL A C 1
ATOM 707 O O . VAL A 1 92 ? 13.618 3.321 -5.157 1.00 94.56 92 VAL A O 1
ATOM 710 N N . ASP A 1 93 ? 14.858 4.916 -4.163 1.00 95.19 93 ASP A N 1
ATOM 711 C CA . ASP A 1 93 ? 13.732 5.646 -3.593 1.00 95.19 93 ASP A CA 1
ATOM 712 C C . ASP A 1 93 ? 13.459 6.929 -4.380 1.00 95.19 93 ASP A C 1
ATOM 714 O O . ASP A 1 93 ? 14.354 7.750 -4.592 1.00 95.19 93 ASP A O 1
ATOM 718 N N . ILE A 1 94 ? 12.215 7.098 -4.818 1.00 94.12 94 ILE A N 1
ATOM 719 C CA . ILE A 1 94 ? 11.757 8.253 -5.581 1.00 94.12 94 ILE A CA 1
ATOM 720 C C . ILE A 1 94 ? 10.869 9.105 -4.687 1.00 94.12 94 ILE A C 1
ATOM 722 O O . ILE A 1 94 ? 9.843 8.655 -4.181 1.00 94.12 94 ILE A O 1
ATOM 726 N N . GLN A 1 95 ? 11.238 10.373 -4.539 1.00 93.44 95 GLN A N 1
ATOM 727 C CA . GLN A 1 95 ? 10.431 11.330 -3.792 1.00 93.44 95 GLN A CA 1
ATOM 728 C C . GLN A 1 95 ? 9.217 11.766 -4.608 1.00 93.44 95 GLN A C 1
ATOM 730 O O . GLN A 1 95 ? 9.354 12.189 -5.760 1.00 93.44 95 GLN A O 1
ATOM 735 N N . ALA A 1 96 ? 8.035 11.744 -3.998 1.00 88.19 96 ALA A N 1
ATOM 736 C CA . ALA A 1 96 ? 6.811 12.213 -4.624 1.00 88.19 96 ALA A CA 1
ATOM 737 C C . ALA A 1 96 ? 6.062 13.222 -3.748 1.00 88.19 96 ALA A C 1
ATOM 739 O O . ALA A 1 96 ? 6.287 13.408 -2.555 1.00 88.19 96 ALA A O 1
ATOM 740 N N . LYS A 1 97 ? 5.120 13.925 -4.380 1.00 90.44 97 LYS A N 1
ATOM 741 C CA . LYS A 1 97 ? 4.135 14.745 -3.672 1.00 90.44 97 LYS A CA 1
ATOM 742 C C . LYS A 1 97 ? 2.822 13.989 -3.648 1.00 90.44 97 LYS A C 1
ATOM 744 O O . LYS A 1 97 ? 2.241 13.734 -4.698 1.00 90.44 97 LYS A O 1
ATOM 749 N N . TYR A 1 98 ? 2.333 13.686 -2.455 1.00 89.75 98 TYR A N 1
ATOM 750 C CA . TYR A 1 98 ? 1.074 12.979 -2.260 1.00 89.75 98 TYR A CA 1
ATOM 751 C C . TYR A 1 98 ? 0.255 13.602 -1.127 1.00 89.75 98 TYR A C 1
ATOM 753 O O . TYR A 1 98 ? 0.753 14.383 -0.315 1.00 89.75 98 TYR A O 1
ATOM 761 N N . PHE A 1 99 ? -1.037 13.276 -1.089 1.00 91.06 99 PHE A N 1
ATOM 762 C CA . PHE A 1 99 ? -1.922 13.711 -0.013 1.00 91.06 99 PHE A CA 1
ATOM 763 C C . PHE A 1 99 ? -1.676 12.882 1.246 1.00 91.06 99 PHE A C 1
ATOM 765 O O . PHE A 1 99 ? -1.848 11.661 1.231 1.00 91.06 99 PHE A O 1
ATOM 772 N N . VAL A 1 100 ? -1.328 13.565 2.336 1.00 94.19 100 VAL A N 1
ATOM 773 C CA . VAL A 1 100 ? -1.167 12.958 3.659 1.00 94.19 100 VAL A CA 1
ATOM 774 C C . VAL A 1 100 ? -2.462 13.101 4.454 1.00 94.19 100 VAL A C 1
ATOM 776 O O . VAL A 1 100 ? -3.018 14.194 4.584 1.00 94.19 100 VAL A O 1
ATOM 779 N N . TYR A 1 101 ? -2.926 11.993 5.024 1.00 97.19 101 TYR A N 1
ATOM 780 C CA . TYR A 1 101 ? -4.053 11.954 5.949 1.00 97.19 101 TYR A CA 1
ATOM 781 C C . TYR A 1 101 ? -3.543 11.658 7.360 1.00 97.19 101 TYR A C 1
ATOM 783 O O . TYR A 1 101 ? -3.031 10.576 7.641 1.00 97.19 101 TYR A O 1
ATOM 791 N N . GLU A 1 102 ? -3.693 12.632 8.255 1.00 95.94 102 GLU A N 1
ATOM 792 C CA . GLU A 1 102 ? -3.098 12.586 9.599 1.00 95.94 102 GLU A CA 1
ATOM 793 C C . GLU A 1 102 ? -3.934 11.845 10.650 1.00 95.94 102 GLU A C 1
ATOM 795 O O . GLU A 1 102 ? -3.435 11.539 11.736 1.00 95.94 102 GLU A O 1
ATOM 800 N N . THR A 1 103 ? -5.209 11.586 10.346 1.00 97.75 103 THR A N 1
ATOM 801 C CA . THR A 1 103 ? -6.171 10.970 11.266 1.00 97.75 103 THR A CA 1
ATOM 802 C C . THR A 1 103 ? -6.948 9.855 10.578 1.00 97.75 103 THR A C 1
ATOM 804 O O . THR A 1 103 ? -7.206 9.918 9.372 1.00 97.75 103 THR A O 1
ATOM 807 N N . ALA A 1 104 ? -7.380 8.860 11.361 1.00 97.75 104 ALA A N 1
ATOM 808 C CA . ALA A 1 104 ? -8.189 7.748 10.863 1.00 97.75 104 ALA A CA 1
ATOM 809 C C . ALA A 1 104 ? -9.483 8.232 10.190 1.00 97.75 104 ALA A C 1
ATOM 811 O O . ALA A 1 104 ? -9.890 7.690 9.166 1.00 97.75 104 ALA A O 1
ATOM 812 N N . GLU A 1 105 ? -10.098 9.292 10.726 1.00 98.12 105 GLU A N 1
ATOM 813 C CA . GLU A 1 105 ? -11.299 9.896 10.149 1.00 98.12 105 GLU A CA 1
ATOM 814 C C . GLU A 1 105 ? -11.035 10.435 8.740 1.00 98.12 105 GLU A C 1
ATOM 816 O O . GLU A 1 105 ? -11.677 9.995 7.787 1.00 98.12 105 GLU A O 1
ATOM 821 N N . LYS A 1 106 ? -10.037 11.313 8.576 1.00 98.31 106 LYS A N 1
ATOM 822 C CA . LYS A 1 106 ? -9.710 11.904 7.270 1.00 98.31 106 LYS A CA 1
ATOM 823 C C . LYS A 1 106 ? -9.283 10.838 6.258 1.00 98.31 106 LYS A C 1
ATOM 825 O O . LYS A 1 106 ? -9.712 10.893 5.109 1.00 98.31 106 LYS A O 1
ATOM 830 N N . LEU A 1 107 ? -8.486 9.855 6.687 1.00 98.38 107 LEU A N 1
ATOM 831 C CA . LEU A 1 107 ? -8.067 8.740 5.835 1.00 98.38 107 LEU A CA 1
ATOM 832 C C . LEU A 1 107 ? -9.277 7.918 5.363 1.00 98.38 107 LEU A C 1
ATOM 834 O O . LEU A 1 107 ? -9.407 7.622 4.177 1.00 98.38 107 LEU A O 1
ATOM 838 N N . SER A 1 108 ? -10.207 7.614 6.272 1.00 98.12 108 SER A N 1
ATOM 839 C CA . SER A 1 108 ? -11.422 6.859 5.951 1.00 98.12 108 SER A CA 1
ATOM 840 C C . SER A 1 108 ? -12.389 7.608 5.034 1.00 98.12 108 SER A C 1
ATOM 842 O O . SER A 1 108 ? -13.075 6.990 4.218 1.00 98.12 108 SER A O 1
ATOM 844 N N . GLN A 1 109 ? -12.438 8.938 5.136 1.00 97.81 109 GLN A N 1
ATOM 845 C CA . GLN A 1 109 ? -13.212 9.788 4.235 1.00 97.81 109 GLN A CA 1
ATOM 846 C C . GLN A 1 109 ? -12.581 9.838 2.840 1.00 97.81 109 GLN A C 1
ATOM 848 O O . GLN A 1 109 ? -13.305 9.783 1.849 1.00 97.81 109 GLN A O 1
ATOM 853 N N . GLY A 1 110 ? -11.247 9.903 2.762 1.00 97.19 110 GLY A N 1
ATOM 854 C CA . GLY A 1 110 ? -10.503 9.943 1.502 1.00 97.19 110 GLY A CA 1
ATOM 855 C C . GLY A 1 110 ? -10.507 8.626 0.718 1.00 97.19 110 GLY A C 1
ATOM 856 O O . GLY A 1 110 ? -10.417 8.661 -0.512 1.00 97.19 110 GLY A O 1
ATOM 857 N N . ALA A 1 111 ? -10.624 7.490 1.412 1.00 98.31 111 ALA A N 1
ATOM 858 C CA . ALA A 1 111 ? -10.696 6.160 0.812 1.00 98.31 111 ALA A CA 1
ATOM 859 C C . ALA A 1 111 ? -12.068 5.888 0.183 1.00 98.31 111 ALA A C 1
ATOM 861 O O . ALA A 1 111 ? -13.097 6.179 0.787 1.00 98.31 111 ALA A O 1
ATOM 862 N N . ASP A 1 112 ? -12.096 5.263 -0.988 1.00 97.62 112 ASP A N 1
ATOM 863 C CA . ASP A 1 112 ? -13.332 4.773 -1.605 1.00 97.62 112 ASP A CA 1
ATOM 864 C C . ASP A 1 112 ? -13.645 3.350 -1.109 1.00 97.62 112 ASP A C 1
ATOM 866 O O . ASP A 1 112 ? -14.803 3.021 -0.853 1.00 97.62 112 ASP A O 1
ATOM 870 N N . ILE A 1 113 ? -12.599 2.535 -0.909 1.00 98.44 113 ILE A N 1
ATOM 871 C CA . ILE A 1 113 ? -12.679 1.178 -0.361 1.00 98.44 113 ILE A CA 1
ATOM 872 C C . ILE A 1 113 ? -11.803 1.075 0.891 1.00 98.44 113 ILE A C 1
ATOM 874 O O . ILE A 1 113 ? -10.682 1.584 0.933 1.00 98.44 113 ILE A O 1
ATOM 878 N N . ILE A 1 114 ? -12.320 0.390 1.909 1.00 98.69 114 ILE A N 1
ATOM 879 C CA . ILE A 1 114 ? -11.568 -0.031 3.093 1.00 98.69 114 ILE A CA 1
ATOM 880 C C . ILE A 1 114 ? -11.843 -1.515 3.283 1.00 98.69 114 ILE A C 1
ATOM 882 O O . ILE A 1 114 ? -13.007 -1.919 3.337 1.00 98.69 114 ILE A O 1
ATOM 886 N N . LEU A 1 115 ? -10.798 -2.326 3.393 1.00 98.50 115 LEU A N 1
ATOM 887 C CA . LEU A 1 115 ? -10.933 -3.772 3.549 1.00 98.50 115 LEU A CA 1
ATOM 888 C C . LEU A 1 115 ? -9.794 -4.367 4.377 1.00 98.50 115 LEU A C 1
ATOM 890 O O . LEU A 1 115 ? -8.755 -3.734 4.570 1.00 98.50 115 LEU A O 1
ATOM 894 N N . VAL A 1 116 ? -10.016 -5.584 4.862 1.00 98.69 116 VAL A N 1
ATOM 895 C CA . VAL A 1 116 ? -9.012 -6.470 5.447 1.00 98.69 116 VAL A CA 1
ATOM 896 C C . VAL A 1 116 ? -8.762 -7.603 4.464 1.00 98.69 116 VAL A C 1
ATOM 898 O O . VAL A 1 116 ? -9.710 -8.265 4.033 1.00 98.69 116 VAL A O 1
ATOM 901 N N . ALA A 1 117 ? -7.503 -7.802 4.095 1.00 98.62 117 ALA A N 1
ATOM 902 C CA . ALA A 1 117 ? -7.095 -8.838 3.156 1.00 98.62 117 ALA A CA 1
ATOM 903 C C . ALA A 1 117 ? -5.607 -9.177 3.311 1.00 98.62 117 ALA A C 1
ATOM 905 O O . ALA A 1 117 ? -4.869 -8.474 4.008 1.00 98.62 117 ALA A O 1
ATOM 906 N N . SER A 1 118 ? -5.180 -10.233 2.620 1.00 98.56 118 SER A N 1
ATOM 907 C CA . SER A 1 118 ? -3.785 -10.679 2.587 1.00 98.56 118 SER A CA 1
ATOM 908 C C . SER A 1 118 ? -3.291 -10.842 1.147 1.00 98.56 118 SER A C 1
ATOM 910 O O . SER A 1 118 ? -4.029 -11.410 0.336 1.00 98.56 118 SER A O 1
ATOM 912 N N . PRO A 1 119 ? -2.061 -10.408 0.808 1.00 98.62 119 PRO A N 1
ATOM 913 C CA . PRO A 1 119 ? -1.460 -10.708 -0.489 1.00 98.62 119 PRO A CA 1
ATOM 914 C C . PRO A 1 119 ? -1.322 -12.212 -0.723 1.00 98.62 119 PRO A C 1
ATOM 916 O O . PRO A 1 119 ? -0.903 -12.946 0.176 1.00 98.62 119 PRO A O 1
ATOM 919 N N . ILE A 1 120 ? -1.662 -12.656 -1.933 1.00 98.56 120 ILE A N 1
ATOM 920 C CA . ILE A 1 120 ? -1.611 -14.070 -2.333 1.00 98.56 120 ILE A CA 1
ATOM 921 C C . ILE A 1 120 ? -0.171 -14.500 -2.613 1.00 98.56 120 ILE A C 1
ATOM 923 O O . ILE A 1 120 ? 0.269 -15.533 -2.109 1.00 98.56 120 ILE A O 1
ATOM 927 N N . ASP A 1 121 ? 0.562 -13.675 -3.360 1.00 98.50 121 ASP A N 1
ATOM 928 C CA . ASP A 1 121 ? 1.912 -13.966 -3.835 1.00 98.50 121 ASP A CA 1
ATOM 929 C C . ASP A 1 121 ? 2.971 -13.163 -3.072 1.00 98.50 121 ASP A C 1
ATOM 931 O O . ASP A 1 121 ? 2.732 -12.034 -2.606 1.00 98.50 121 ASP A O 1
ATOM 935 N N . ASP A 1 122 ? 4.169 -13.737 -2.962 1.00 97.94 122 ASP A N 1
ATOM 936 C CA . ASP A 1 122 ? 5.352 -12.987 -2.543 1.00 97.94 122 ASP A CA 1
ATOM 937 C C . ASP A 1 122 ? 5.648 -11.841 -3.512 1.00 97.94 122 ASP A C 1
ATOM 939 O O . ASP A 1 122 ? 5.372 -11.942 -4.705 1.00 97.94 122 ASP A O 1
ATOM 943 N N . PHE A 1 123 ? 6.203 -10.742 -2.995 1.00 97.50 123 PHE A N 1
ATOM 944 C CA . PHE A 1 123 ? 6.444 -9.527 -3.768 1.00 97.50 123 PHE A CA 1
ATOM 945 C C . PHE A 1 123 ? 7.259 -9.777 -5.040 1.00 97.50 123 PHE A C 1
ATOM 947 O O . PHE A 1 123 ? 6.915 -9.232 -6.086 1.00 97.50 123 PHE A O 1
ATOM 954 N N . ALA A 1 124 ? 8.285 -10.632 -4.984 1.00 96.38 124 ALA A N 1
ATOM 955 C CA . ALA A 1 124 ? 9.114 -10.930 -6.152 1.00 96.38 124 ALA A CA 1
ATOM 956 C C . ALA A 1 124 ? 8.338 -11.625 -7.288 1.00 96.38 124 ALA A C 1
ATOM 958 O O . ALA A 1 124 ? 8.710 -11.491 -8.449 1.00 96.38 124 ALA A O 1
ATOM 959 N N . ASN A 1 125 ? 7.239 -12.312 -6.960 1.00 97.38 125 ASN A N 1
ATOM 960 C CA . ASN A 1 125 ? 6.431 -13.097 -7.898 1.00 97.38 125 ASN A CA 1
ATOM 961 C C . ASN A 1 125 ? 5.176 -12.362 -8.395 1.00 97.38 125 ASN A C 1
ATOM 963 O O . ASN A 1 125 ? 4.383 -12.938 -9.139 1.00 97.38 125 ASN A O 1
ATOM 967 N N . ARG A 1 126 ? 4.960 -11.114 -7.966 1.00 98.00 126 ARG A N 1
ATOM 968 C CA . ARG A 1 126 ? 3.828 -10.294 -8.417 1.00 98.00 126 ARG A CA 1
ATOM 969 C C . ARG A 1 126 ? 4.072 -9.733 -9.813 1.00 98.00 126 ARG A C 1
ATOM 971 O O . ARG A 1 126 ? 5.200 -9.677 -10.294 1.00 98.00 126 ARG A O 1
ATOM 978 N N . GLU A 1 127 ? 3.001 -9.280 -10.452 1.00 97.56 127 GLU A N 1
ATOM 979 C CA . GLU A 1 127 ? 3.102 -8.584 -11.730 1.00 97.56 127 GLU A CA 1
ATOM 980 C C . GLU A 1 127 ? 3.658 -7.170 -11.497 1.00 97.56 127 GLU A C 1
ATOM 982 O O . GLU A 1 127 ? 3.035 -6.325 -10.848 1.00 97.56 127 GLU A O 1
ATOM 987 N N . HIS A 1 128 ? 4.873 -6.945 -11.996 1.00 97.69 128 HIS A N 1
ATOM 988 C CA . HIS A 1 128 ? 5.601 -5.681 -11.916 1.00 97.69 128 HIS A CA 1
ATOM 989 C C . HIS A 1 128 ? 5.481 -4.942 -13.242 1.00 97.69 128 HIS A C 1
ATOM 991 O O . HIS A 1 128 ? 5.856 -5.471 -14.289 1.00 97.69 128 HIS A O 1
ATOM 997 N N . HIS A 1 129 ? 4.993 -3.708 -13.199 1.00 95.31 129 HIS A N 1
ATOM 998 C CA . HIS A 1 129 ? 4.888 -2.850 -14.367 1.00 95.31 129 HIS A CA 1
ATOM 999 C C . HIS A 1 129 ? 5.911 -1.737 -14.291 1.00 95.31 129 HIS A C 1
ATOM 1001 O O . HIS A 1 129 ? 6.047 -1.058 -13.275 1.00 95.31 129 HIS A O 1
ATOM 1007 N N . SER A 1 130 ? 6.572 -1.495 -15.417 1.00 94.81 130 SER A N 1
ATOM 1008 C CA . SER A 1 130 ? 7.247 -0.233 -15.664 1.00 94.81 130 SER A CA 1
ATOM 1009 C C . SER A 1 130 ? 7.061 0.178 -17.117 1.00 94.81 130 SER A C 1
ATOM 1011 O O . SER A 1 130 ? 7.008 -0.656 -18.022 1.00 94.81 130 SER A O 1
ATOM 1013 N N . THR A 1 131 ? 6.930 1.478 -17.336 1.00 93.62 131 THR A N 1
ATOM 1014 C CA . THR A 1 131 ? 6.955 2.086 -18.666 1.00 93.62 131 THR A CA 1
ATOM 1015 C C . THR A 1 131 ? 8.089 3.093 -18.714 1.00 93.62 131 THR A C 1
ATOM 1017 O O . THR A 1 131 ? 8.442 3.700 -17.700 1.00 93.62 131 THR A O 1
ATOM 1020 N N . LYS A 1 132 ? 8.688 3.244 -19.892 1.00 93.69 132 LYS A N 1
ATOM 1021 C CA . LYS A 1 132 ? 9.800 4.159 -20.134 1.00 93.69 132 LYS A CA 1
ATOM 1022 C C . LYS A 1 132 ? 9.446 5.085 -21.292 1.00 93.69 132 LYS A C 1
ATOM 1024 O O . LYS A 1 132 ? 8.754 4.671 -22.223 1.00 93.69 132 LYS A O 1
ATOM 1029 N N . PHE A 1 133 ? 9.935 6.316 -21.235 1.00 93.62 133 PHE A N 1
ATOM 1030 C CA . PHE A 1 133 ? 9.967 7.198 -22.395 1.00 93.62 133 PHE A CA 1
ATOM 1031 C C . PHE A 1 133 ? 10.937 6.651 -23.456 1.00 93.62 133 PHE A C 1
ATOM 1033 O O . PHE A 1 133 ? 11.728 5.746 -23.189 1.00 93.62 133 PHE A O 1
ATOM 1040 N N . GLU A 1 134 ? 10.906 7.225 -24.662 1.00 93.25 134 GLU A N 1
ATOM 1041 C CA . GLU A 1 134 ? 11.813 6.841 -25.758 1.00 93.25 134 GLU A CA 1
ATOM 1042 C C . GLU A 1 134 ? 13.299 6.996 -25.390 1.00 93.25 134 GLU A C 1
ATOM 1044 O O . GLU A 1 134 ? 14.140 6.272 -25.915 1.00 93.25 134 GLU A O 1
ATOM 1049 N N . ASP A 1 135 ? 13.622 7.903 -24.464 1.00 92.44 135 ASP A N 1
ATOM 1050 C CA . ASP A 1 135 ? 14.981 8.126 -23.958 1.00 92.44 135 ASP A CA 1
ATOM 1051 C C . ASP A 1 135 ? 15.411 7.136 -22.856 1.00 92.44 135 ASP A C 1
ATOM 1053 O O . ASP A 1 135 ? 16.526 7.224 -22.343 1.00 92.44 135 ASP A O 1
ATOM 1057 N N . GLY A 1 136 ? 14.543 6.186 -22.494 1.00 87.75 136 GLY A N 1
ATOM 1058 C CA . GLY A 1 136 ? 14.788 5.184 -21.458 1.00 87.75 136 GLY A CA 1
ATOM 1059 C C . GLY A 1 136 ? 14.463 5.636 -20.031 1.00 87.75 136 GLY A C 1
ATOM 1060 O O . GLY A 1 136 ? 14.540 4.817 -19.114 1.00 87.75 136 GLY A O 1
ATOM 1061 N N . THR A 1 137 ? 14.059 6.892 -19.819 1.00 90.38 137 THR A N 1
ATOM 1062 C CA . THR A 1 137 ? 13.660 7.398 -18.498 1.00 90.38 137 THR A CA 1
ATOM 1063 C C . THR A 1 137 ? 12.370 6.724 -18.035 1.00 90.38 137 THR A C 1
ATOM 1065 O O . THR A 1 137 ? 11.420 6.597 -18.808 1.00 90.38 137 THR A O 1
ATOM 1068 N N . ILE A 1 138 ? 12.307 6.318 -16.763 1.00 91.00 138 ILE A N 1
ATOM 1069 C CA . ILE A 1 138 ? 11.103 5.721 -16.168 1.00 91.00 138 ILE A CA 1
ATOM 1070 C C . ILE A 1 138 ? 9.955 6.739 -16.212 1.00 91.00 138 ILE A C 1
ATOM 1072 O O . ILE A 1 138 ? 10.063 7.840 -15.671 1.00 91.00 138 ILE A O 1
ATOM 1076 N N . GLN A 1 139 ? 8.857 6.351 -16.856 1.00 92.56 139 GLN A N 1
ATOM 1077 C CA . GLN A 1 139 ? 7.630 7.135 -16.965 1.00 92.56 139 GLN A CA 1
ATOM 1078 C C . GLN A 1 139 ? 6.631 6.767 -15.862 1.00 92.56 139 GLN A C 1
ATOM 1080 O O . GLN A 1 139 ? 6.048 7.655 -15.244 1.00 92.56 139 GLN A O 1
ATOM 1085 N N . ASP A 1 140 ? 6.429 5.471 -15.628 1.00 92.06 140 ASP A N 1
ATOM 1086 C CA . ASP A 1 140 ? 5.507 4.944 -14.619 1.00 92.06 140 ASP A CA 1
ATOM 1087 C C . ASP A 1 140 ? 6.009 3.589 -14.118 1.00 92.06 140 ASP A C 1
ATOM 1089 O O . ASP A 1 140 ? 6.664 2.861 -14.870 1.00 92.06 140 ASP A O 1
ATOM 1093 N N . PHE A 1 141 ? 5.706 3.250 -12.868 1.00 95.44 141 PHE A N 1
ATOM 1094 C CA . PHE A 1 141 ? 5.991 1.942 -12.290 1.00 95.44 141 PHE A CA 1
ATOM 1095 C C . PHE A 1 141 ? 5.046 1.623 -11.132 1.00 95.44 141 PHE A C 1
ATOM 1097 O O . PHE A 1 141 ? 4.677 2.499 -10.349 1.00 95.44 141 PHE A O 1
ATOM 1104 N N . TYR A 1 142 ? 4.674 0.352 -11.006 1.00 96.69 142 TYR A N 1
ATOM 1105 C CA . TYR A 1 142 ? 3.842 -0.148 -9.915 1.00 96.69 142 TYR A CA 1
ATOM 1106 C C . TYR A 1 142 ? 3.812 -1.677 -9.898 1.00 96.69 142 TYR A C 1
ATOM 1108 O O . TYR A 1 142 ? 4.109 -2.333 -10.894 1.00 96.69 142 TYR A O 1
ATOM 1116 N N . THR A 1 143 ? 3.361 -2.247 -8.785 1.00 98.31 143 THR A N 1
ATOM 1117 C CA . THR A 1 143 ? 3.079 -3.678 -8.662 1.00 98.31 143 THR A CA 1
ATOM 1118 C C . THR A 1 143 ? 1.576 -3.900 -8.565 1.00 98.31 143 THR A C 1
ATOM 1120 O O . THR A 1 143 ? 0.895 -3.260 -7.755 1.00 98.31 143 THR A O 1
ATOM 1123 N N . LEU A 1 144 ? 1.061 -4.851 -9.343 1.00 97.94 144 LEU A N 1
ATOM 1124 C CA . LEU A 1 144 ? -0.285 -5.381 -9.169 1.00 97.94 144 LEU A CA 1
ATOM 1125 C C . LEU A 1 144 ? -0.257 -6.502 -8.133 1.00 97.94 144 LEU A C 1
ATOM 1127 O O . LEU A 1 144 ? 0.379 -7.541 -8.304 1.00 97.94 144 LEU A O 1
ATOM 1131 N N . THR A 1 145 ? -0.961 -6.279 -7.031 1.00 98.50 145 THR A N 1
ATOM 1132 C CA . THR A 1 145 ? -1.017 -7.208 -5.906 1.00 98.50 145 THR A CA 1
ATOM 1133 C C . THR A 1 145 ? -2.392 -7.840 -5.830 1.00 98.50 145 THR A C 1
ATOM 1135 O O . THR A 1 145 ? -3.378 -7.166 -5.529 1.00 98.50 145 THR A O 1
ATOM 1138 N N . ASN A 1 146 ? -2.453 -9.147 -6.071 1.00 98.50 146 ASN A N 1
ATOM 1139 C CA . ASN A 1 146 ? -3.659 -9.934 -5.854 1.00 98.50 146 ASN A CA 1
ATOM 1140 C C . ASN A 1 146 ? -3.828 -10.221 -4.358 1.00 98.50 146 ASN A C 1
ATOM 1142 O O . ASN A 1 146 ? -2.886 -10.627 -3.671 1.00 98.50 146 ASN A O 1
ATOM 1146 N N . LEU A 1 147 ? -5.040 -10.009 -3.858 1.00 98.69 147 LEU A N 1
ATOM 1147 C CA . LEU A 1 147 ? -5.401 -10.129 -2.453 1.00 98.69 147 LEU A CA 1
ATOM 1148 C C . LEU A 1 147 ? -6.484 -11.189 -2.263 1.00 98.69 147 LEU A C 1
ATOM 1150 O O . LEU A 1 147 ? -7.443 -11.227 -3.031 1.00 98.69 147 LEU A O 1
ATOM 1154 N N . ASN A 1 148 ? -6.391 -11.963 -1.182 1.00 98.62 148 ASN A N 1
ATOM 1155 C CA . ASN A 1 148 ? -7.519 -12.712 -0.627 1.00 98.62 148 ASN A CA 1
ATOM 1156 C C . ASN A 1 148 ? -8.277 -11.808 0.352 1.00 98.62 148 ASN A C 1
ATOM 1158 O O . ASN A 1 148 ? -7.743 -11.444 1.403 1.00 98.62 148 ASN A O 1
ATOM 1162 N N . VAL A 1 149 ? -9.507 -11.432 -0.005 1.00 98.62 149 VAL A N 1
ATOM 1163 C CA . VAL A 1 149 ? -10.363 -10.526 0.769 1.00 98.62 149 VAL A CA 1
ATOM 1164 C C . VAL A 1 149 ? -11.026 -11.283 1.912 1.00 98.62 149 VAL A C 1
ATOM 1166 O O . VAL A 1 149 ? -11.787 -12.221 1.695 1.00 98.62 149 VAL A O 1
ATOM 1169 N N . GLU A 1 150 ? -10.763 -10.841 3.139 1.00 98.12 150 GLU A N 1
ATOM 1170 C CA . GLU A 1 150 ? -11.381 -11.396 4.344 1.00 98.12 150 GLU A CA 1
ATOM 1171 C C . GLU A 1 150 ? -12.634 -10.614 4.735 1.00 98.12 150 GLU A C 1
ATOM 1173 O O . GLU A 1 150 ? -13.665 -11.190 5.078 1.00 98.12 150 GLU A O 1
ATOM 1178 N N . ARG A 1 151 ? -12.544 -9.279 4.718 1.00 97.69 151 ARG A N 1
ATOM 1179 C CA . ARG A 1 151 ? -13.622 -8.412 5.196 1.00 97.69 151 ARG A CA 1
ATOM 1180 C C . ARG A 1 151 ? -13.631 -7.086 4.463 1.00 97.69 151 ARG A C 1
ATOM 1182 O O . ARG A 1 151 ? -12.632 -6.377 4.445 1.00 97.69 151 ARG A O 1
ATOM 1189 N N . ILE A 1 152 ? -14.794 -6.691 3.965 1.00 98.12 152 ILE A N 1
ATOM 1190 C CA . ILE A 1 152 ? -15.018 -5.356 3.407 1.00 98.12 152 ILE A CA 1
ATOM 1191 C C . ILE A 1 152 ? -15.610 -4.468 4.507 1.00 98.12 152 ILE A C 1
ATOM 1193 O O . ILE A 1 152 ? -16.565 -4.848 5.182 1.00 98.12 152 ILE A O 1
ATOM 1197 N N . ILE A 1 153 ? -15.014 -3.296 4.718 1.00 98.06 153 ILE A N 1
ATOM 1198 C CA . ILE A 1 153 ? -15.428 -2.304 5.724 1.00 98.06 153 ILE A CA 1
ATOM 1199 C C . ILE A 1 153 ? -16.161 -1.138 5.053 1.00 98.06 153 ILE A C 1
ATOM 1201 O O . ILE A 1 153 ? -17.148 -0.634 5.584 1.00 98.06 153 ILE A O 1
ATOM 1205 N N . LYS A 1 154 ? -15.673 -0.704 3.889 1.00 97.75 154 LYS A N 1
ATOM 1206 C CA . LYS A 1 154 ? -16.256 0.363 3.072 1.00 97.75 154 LYS A CA 1
ATOM 1207 C C . LYS A 1 154 ? -16.095 -0.008 1.604 1.00 97.75 154 LYS A C 1
ATOM 1209 O O . LYS A 1 154 ? -15.019 -0.456 1.218 1.00 97.75 154 LYS A O 1
ATOM 1214 N N . GLN A 1 155 ? -17.128 0.220 0.803 1.00 96.62 155 GLN A N 1
ATOM 1215 C CA . GLN A 1 155 ? -17.071 0.139 -0.655 1.00 96.62 155 GLN A CA 1
ATOM 1216 C C . GLN A 1 155 ? -18.097 1.102 -1.278 1.00 96.62 155 GLN A C 1
ATOM 1218 O O . GLN A 1 155 ? -19.072 1.449 -0.603 1.00 96.62 155 GLN A O 1
ATOM 1223 N N . PRO A 1 156 ? -17.914 1.533 -2.537 1.00 93.81 156 PRO A N 1
ATOM 1224 C CA . PRO A 1 156 ? -18.916 2.318 -3.252 1.00 93.81 156 PRO A CA 1
ATOM 1225 C C . PRO A 1 156 ? -20.207 1.527 -3.507 1.00 93.81 156 PRO A C 1
ATOM 1227 O O . PRO A 1 156 ? -20.183 0.304 -3.657 1.00 93.81 156 PRO A O 1
ATOM 1230 N N . GLU A 1 157 ? -21.335 2.231 -3.601 1.00 93.25 157 GLU A N 1
ATOM 1231 C CA . GLU A 1 157 ? -22.612 1.623 -3.985 1.00 93.25 157 GLU A CA 1
ATOM 1232 C C . GLU A 1 157 ? -22.530 1.002 -5.389 1.00 93.25 157 GLU A C 1
ATOM 1234 O O . GLU A 1 157 ? -21.923 1.564 -6.300 1.00 93.25 157 GLU A O 1
ATOM 1239 N N . GLY A 1 158 ? -23.139 -0.174 -5.563 1.00 89.88 158 GLY A N 1
ATOM 1240 C CA . GLY A 1 158 ? -23.173 -0.884 -6.846 1.00 89.88 158 GLY A CA 1
ATOM 1241 C C . GLY A 1 158 ? -21.891 -1.635 -7.223 1.00 89.88 158 GLY A C 1
ATOM 1242 O O . GLY A 1 158 ? -21.896 -2.349 -8.222 1.00 89.88 158 GLY A O 1
ATOM 1243 N N . ILE A 1 159 ? -20.816 -1.536 -6.432 1.00 89.31 159 ILE A N 1
ATOM 1244 C CA . ILE A 1 159 ? -19.604 -2.345 -6.619 1.00 89.31 159 ILE A CA 1
ATOM 1245 C C . ILE A 1 159 ? -19.692 -3.592 -5.740 1.00 89.31 159 ILE A C 1
ATOM 1247 O O . ILE A 1 159 ? -19.922 -3.496 -4.536 1.00 89.31 159 ILE A O 1
ATOM 1251 N N . ASN A 1 160 ? -19.491 -4.764 -6.343 1.00 90.12 160 ASN A N 1
ATOM 1252 C CA . ASN A 1 160 ? -19.402 -6.030 -5.623 1.00 90.12 160 ASN A CA 1
ATOM 1253 C C . ASN A 1 160 ? -17.953 -6.526 -5.638 1.00 90.12 160 ASN A C 1
ATOM 1255 O O . ASN A 1 160 ? -17.455 -6.969 -6.673 1.00 90.12 160 ASN A O 1
ATOM 1259 N N . ILE A 1 161 ? -17.277 -6.414 -4.496 1.00 93.62 161 ILE A N 1
ATOM 1260 C CA . ILE A 1 161 ? -15.934 -6.959 -4.302 1.00 93.62 161 ILE A CA 1
ATOM 1261 C C . ILE A 1 161 ? -16.092 -8.415 -3.854 1.00 93.62 161 ILE A C 1
ATOM 1263 O O . ILE A 1 161 ? -16.735 -8.692 -2.843 1.00 93.62 161 ILE A O 1
ATOM 1267 N N . GLY A 1 162 ? -15.527 -9.343 -4.626 1.00 93.56 162 GLY A N 1
ATOM 1268 C CA . GLY A 1 162 ? -15.567 -10.772 -4.320 1.00 93.56 162 GLY A CA 1
ATOM 1269 C C . GLY A 1 162 ? -14.552 -11.195 -3.253 1.00 93.56 162 GLY A C 1
ATOM 1270 O O . GLY A 1 162 ? -14.007 -10.383 -2.509 1.00 93.56 162 GLY A O 1
ATOM 1271 N N . SER A 1 163 ? -14.250 -12.494 -3.220 1.00 96.50 163 SER A N 1
ATOM 1272 C CA . SER A 1 163 ? -13.225 -13.073 -2.337 1.00 96.50 163 SER A CA 1
ATOM 1273 C C . SER A 1 163 ? -11.794 -12.694 -2.721 1.00 96.50 163 SER A C 1
ATOM 1275 O O . SER A 1 163 ? -10.870 -12.942 -1.951 1.00 96.50 163 SER A O 1
ATOM 1277 N N . GLN A 1 164 ? -11.596 -12.121 -3.908 1.00 97.12 164 GLN A N 1
ATOM 1278 C CA . GLN A 1 164 ? -10.303 -11.660 -4.390 1.00 97.12 164 GLN A CA 1
ATOM 1279 C C . GLN A 1 164 ? -10.419 -10.278 -5.019 1.00 97.12 164 GLN A C 1
ATOM 1281 O O . GLN A 1 164 ? -11.446 -9.923 -5.600 1.00 97.12 164 GLN A O 1
ATOM 1286 N N . MET A 1 165 ? -9.347 -9.502 -4.895 1.00 96.00 165 MET A N 1
ATOM 1287 C CA . MET A 1 165 ? -9.233 -8.171 -5.476 1.00 96.00 165 MET A CA 1
ATOM 1288 C C . MET A 1 165 ? -7.779 -7.899 -5.845 1.00 96.00 165 MET A C 1
ATOM 1290 O O . MET A 1 165 ? -6.875 -8.293 -5.113 1.00 96.00 165 MET A O 1
ATOM 1294 N N . GLN A 1 166 ? -7.557 -7.197 -6.951 1.00 97.06 166 GLN A N 1
ATOM 1295 C CA . GLN A 1 166 ? -6.241 -6.688 -7.316 1.00 97.06 166 GLN A CA 1
ATOM 1296 C C . GLN A 1 166 ? -6.111 -5.219 -6.900 1.00 97.06 166 GLN A C 1
ATOM 1298 O O . GLN A 1 166 ? -7.042 -4.429 -7.083 1.00 97.06 166 GLN A O 1
ATOM 1303 N N . VAL A 1 167 ? -4.964 -4.856 -6.331 1.00 97.88 167 VAL A N 1
ATOM 1304 C CA . VAL A 1 167 ? -4.640 -3.480 -5.930 1.00 97.88 167 VAL A CA 1
ATOM 1305 C C . VAL A 1 167 ? -3.281 -3.060 -6.467 1.00 97.88 167 VAL A C 1
ATOM 1307 O O . VAL A 1 167 ? -2.425 -3.894 -6.743 1.00 97.88 167 VAL A O 1
ATOM 1310 N N . ILE A 1 168 ? -3.083 -1.753 -6.583 1.00 98.06 168 ILE A N 1
ATOM 1311 C CA . ILE A 1 168 ? -1.855 -1.145 -7.092 1.00 98.06 168 ILE A CA 1
ATOM 1312 C C . ILE A 1 168 ? -1.014 -0.646 -5.911 1.00 98.06 168 ILE A C 1
ATOM 1314 O O . ILE A 1 168 ? -1.477 0.186 -5.119 1.00 98.06 168 ILE A O 1
ATOM 1318 N N . GLU A 1 169 ? 0.226 -1.126 -5.819 1.00 97.88 169 GLU A N 1
ATOM 1319 C CA . GLU A 1 169 ? 1.238 -0.638 -4.878 1.00 97.88 169 GLU A CA 1
ATOM 1320 C C . GLU A 1 169 ? 2.275 0.255 -5.600 1.00 97.88 169 GLU A C 1
ATOM 1322 O O . GLU A 1 169 ? 2.732 -0.114 -6.682 1.00 97.88 169 GLU A O 1
ATOM 1327 N N . PRO A 1 170 ? 2.681 1.409 -5.025 1.00 96.38 170 PRO A N 1
ATOM 1328 C CA . PRO A 1 170 ? 3.647 2.345 -5.618 1.00 96.38 170 PRO A CA 1
ATOM 1329 C C . PRO A 1 170 ? 5.104 1.905 -5.374 1.00 96.38 170 PRO A C 1
ATOM 1331 O O . PRO A 1 170 ? 5.925 2.616 -4.788 1.00 96.38 170 PRO A O 1
ATOM 1334 N N . VAL A 1 171 ? 5.397 0.676 -5.772 1.00 97.81 171 VAL A N 1
ATOM 1335 C CA . VAL A 1 171 ? 6.707 0.027 -5.724 1.00 97.81 171 VAL A CA 1
ATOM 1336 C C . VAL A 1 171 ? 6.745 -0.986 -6.862 1.00 97.81 171 VAL A C 1
ATOM 1338 O O . VAL A 1 171 ? 5.690 -1.466 -7.253 1.00 97.81 171 VAL A O 1
ATOM 1341 N N . SER A 1 172 ? 7.911 -1.280 -7.427 1.00 97.88 172 SER A N 1
ATOM 1342 C CA . SER A 1 172 ? 8.065 -2.290 -8.480 1.00 97.88 172 SER A CA 1
ATOM 1343 C C . SER A 1 172 ? 9.483 -2.842 -8.498 1.00 97.88 172 SER A C 1
ATOM 1345 O O . SER A 1 172 ? 10.421 -2.159 -8.089 1.00 97.88 172 SER A O 1
ATOM 1347 N N . ILE A 1 173 ? 9.658 -4.053 -9.018 1.00 97.56 173 ILE A N 1
ATOM 1348 C CA . ILE A 1 173 ? 10.956 -4.541 -9.491 1.00 97.56 173 ILE A CA 1
ATOM 1349 C C . ILE A 1 173 ? 11.050 -4.228 -10.984 1.00 97.56 173 ILE A C 1
ATOM 1351 O O . ILE A 1 173 ? 10.166 -4.589 -11.757 1.00 97.56 173 ILE A O 1
ATOM 1355 N N . ILE A 1 174 ? 12.108 -3.537 -11.393 1.00 95.00 174 ILE A N 1
ATOM 1356 C CA . ILE A 1 174 ? 12.427 -3.268 -12.795 1.00 95.00 174 ILE A CA 1
ATOM 1357 C C . ILE A 1 174 ? 13.599 -4.163 -13.171 1.00 95.00 174 ILE A C 1
ATOM 1359 O O . ILE A 1 174 ? 14.603 -4.192 -12.465 1.00 95.00 174 ILE A O 1
ATOM 1363 N N . THR A 1 175 ? 13.444 -4.920 -14.256 1.00 90.94 175 THR A N 1
ATOM 1364 C CA . THR A 1 175 ? 14.509 -5.759 -14.814 1.00 90.94 175 THR A CA 1
ATOM 1365 C C . THR A 1 175 ? 15.036 -5.091 -16.076 1.00 90.94 175 THR A C 1
ATOM 1367 O O . THR A 1 175 ? 14.283 -4.895 -17.031 1.00 90.94 175 THR A O 1
ATOM 1370 N N . GLU A 1 176 ? 16.311 -4.723 -16.066 1.00 85.69 176 GLU A N 1
ATOM 1371 C CA . GLU A 1 176 ? 16.992 -4.122 -17.209 1.00 85.69 176 GLU A CA 1
ATOM 1372 C C . GLU A 1 176 ? 17.389 -5.180 -18.255 1.00 85.69 176 GLU A C 1
ATOM 1374 O O . GLU A 1 176 ? 17.250 -6.389 -18.047 1.00 85.69 176 GLU A O 1
ATOM 1379 N N . ALA A 1 177 ? 17.863 -4.737 -19.425 1.00 84.75 177 ALA A N 1
ATOM 1380 C CA . ALA A 1 177 ? 18.186 -5.626 -20.548 1.00 84.75 177 ALA A CA 1
ATOM 1381 C C . ALA A 1 177 ? 19.299 -6.647 -20.232 1.00 84.75 177 ALA A C 1
ATOM 1383 O O . ALA A 1 177 ? 19.326 -7.737 -20.804 1.00 84.75 177 ALA A O 1
ATOM 1384 N N . ASP A 1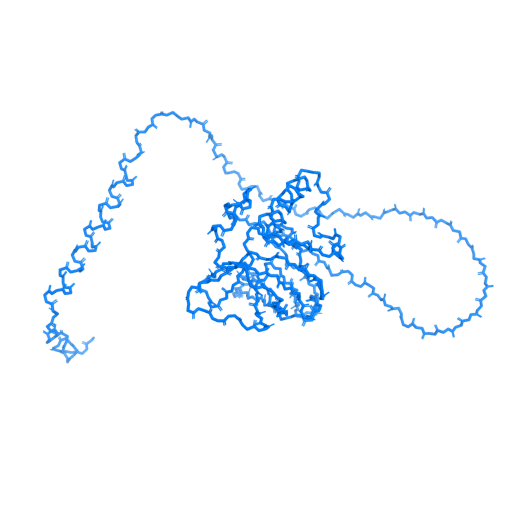 178 ? 20.198 -6.309 -19.309 1.00 87.50 178 ASP A N 1
ATOM 1385 C CA . ASP A 1 178 ? 21.263 -7.174 -18.789 1.00 87.50 178 ASP A CA 1
ATOM 1386 C C . ASP A 1 178 ? 20.795 -8.107 -17.656 1.00 87.50 178 ASP A C 1
ATOM 1388 O O . ASP A 1 178 ? 21.598 -8.862 -17.108 1.00 87.50 178 ASP A O 1
ATOM 1392 N N . LYS A 1 179 ? 19.487 -8.109 -17.360 1.00 86.88 179 LYS A N 1
ATOM 1393 C CA . LYS A 1 179 ? 18.824 -8.834 -16.267 1.00 86.88 179 LYS A CA 1
ATOM 1394 C C . LYS A 1 179 ? 19.138 -8.308 -14.870 1.00 86.88 179 LYS A C 1
ATOM 1396 O O . LYS A 1 179 ? 18.725 -8.945 -13.899 1.00 86.88 179 LYS A O 1
ATOM 1401 N N . GLN A 1 180 ? 19.805 -7.162 -14.739 1.00 89.12 180 GLN A N 1
ATOM 1402 C CA . GLN A 1 180 ? 19.937 -6.520 -13.441 1.00 89.12 180 GLN A CA 1
ATOM 1403 C C . GLN A 1 180 ? 18.550 -6.105 -12.943 1.00 89.12 180 GLN A C 1
ATOM 1405 O O . GLN A 1 180 ? 17.753 -5.517 -13.678 1.00 89.12 180 GLN A O 1
ATOM 1410 N N . GLN A 1 181 ? 18.251 -6.446 -11.691 1.00 93.88 181 GLN A N 1
ATOM 1411 C CA . GLN A 1 181 ? 17.004 -6.071 -11.042 1.00 93.88 181 GLN A CA 1
ATOM 1412 C C . GLN A 1 181 ? 17.234 -4.897 -10.101 1.00 93.88 181 GLN A C 1
ATOM 1414 O O . GLN A 1 181 ? 18.174 -4.887 -9.309 1.00 93.88 181 GLN A O 1
ATOM 1419 N N . THR A 1 182 ? 16.336 -3.921 -10.156 1.00 94.81 182 THR A N 1
ATOM 1420 C CA . THR A 1 182 ? 16.298 -2.801 -9.218 1.00 94.81 182 THR A CA 1
ATOM 1421 C C . THR A 1 182 ? 14.890 -2.663 -8.678 1.00 94.81 182 THR A C 1
ATOM 1423 O O . THR A 1 182 ? 13.916 -2.606 -9.429 1.00 94.81 182 THR A O 1
ATOM 1426 N N . LYS A 1 183 ? 14.768 -2.594 -7.357 1.00 96.75 183 LYS A N 1
ATOM 1427 C CA . LYS A 1 183 ? 13.519 -2.252 -6.696 1.00 96.75 183 LYS A CA 1
ATOM 1428 C C . LYS A 1 183 ? 13.381 -0.738 -6.686 1.00 96.75 183 LYS A C 1
ATOM 1430 O O . LYS A 1 183 ? 14.237 -0.040 -6.158 1.00 96.75 183 LYS A O 1
ATOM 1435 N N . VAL A 1 184 ? 12.287 -0.229 -7.223 1.00 97.00 184 VAL A N 1
ATOM 1436 C CA . VAL A 1 184 ? 11.977 1.199 -7.215 1.00 97.00 184 VAL A CA 1
ATOM 1437 C C . VAL A 1 184 ? 10.760 1.418 -6.329 1.00 97.00 184 VAL A C 1
ATOM 1439 O O . VAL A 1 184 ? 9.743 0.754 -6.515 1.00 97.00 184 VAL A O 1
ATOM 1442 N N . ALA A 1 185 ? 10.863 2.313 -5.349 1.00 96.69 185 ALA A N 1
ATOM 1443 C CA . ALA A 1 185 ? 9.795 2.637 -4.404 1.00 96.69 185 ALA A CA 1
ATOM 1444 C C . ALA A 1 185 ? 9.537 4.147 -4.360 1.00 96.69 185 ALA A C 1
ATOM 1446 O O . ALA A 1 185 ? 10.427 4.941 -4.655 1.00 96.69 185 ALA A O 1
ATOM 1447 N N . VAL A 1 186 ? 8.318 4.541 -3.985 1.00 95.88 186 VAL A N 1
ATOM 1448 C CA . VAL A 1 186 ? 7.959 5.950 -3.765 1.00 95.88 186 VAL A CA 1
ATOM 1449 C C . VAL A 1 186 ? 7.976 6.287 -2.274 1.00 95.88 186 VAL A C 1
ATOM 1451 O O . VAL A 1 186 ? 7.274 5.634 -1.503 1.00 95.88 186 VAL A O 1
ATOM 1454 N N . ASP A 1 187 ? 8.717 7.322 -1.872 1.00 93.19 187 ASP A N 1
ATOM 1455 C CA . ASP A 1 187 ? 8.781 7.853 -0.496 1.00 93.19 187 ASP A CA 1
ATOM 1456 C C . ASP A 1 187 ? 8.906 6.759 0.585 1.00 93.19 187 ASP A C 1
ATOM 1458 O O . ASP A 1 187 ? 8.159 6.696 1.573 1.00 93.19 187 ASP A O 1
ATOM 1462 N N . GLY A 1 188 ? 9.831 5.834 0.361 1.00 93.75 188 GLY A N 1
ATOM 1463 C CA . GLY A 1 188 ? 10.138 4.709 1.227 1.00 93.75 188 GLY A CA 1
ATOM 1464 C C . GLY A 1 188 ? 9.001 3.701 1.342 1.00 93.75 188 GLY A C 1
ATOM 1465 O O . GLY A 1 188 ? 8.881 3.059 2.392 1.00 93.75 188 GLY A O 1
ATOM 1466 N N . TYR A 1 189 ? 8.117 3.585 0.341 1.00 97.00 189 TYR A N 1
ATOM 1467 C CA . TYR A 1 189 ? 7.022 2.615 0.349 1.00 97.00 189 TYR A CA 1
ATOM 1468 C C . TYR A 1 189 ? 7.546 1.187 0.527 1.00 97.00 189 TYR A C 1
ATOM 1470 O O . TYR A 1 189 ? 8.450 0.732 -0.170 1.00 97.00 189 TYR A O 1
ATOM 1478 N N . ARG A 1 190 ? 6.945 0.470 1.477 1.00 96.19 190 ARG A N 1
ATOM 1479 C CA . ARG A 1 190 ? 7.270 -0.920 1.803 1.00 96.19 190 ARG A CA 1
ATOM 1480 C C . ARG A 1 190 ? 6.106 -1.798 1.382 1.00 96.19 190 ARG A C 1
ATOM 1482 O O . ARG A 1 190 ? 4.995 -1.588 1.855 1.00 96.19 190 ARG A O 1
ATOM 1489 N N . GLU A 1 191 ? 6.344 -2.722 0.472 1.00 97.38 191 GLU A N 1
ATOM 1490 C CA . GLU A 1 191 ? 5.391 -3.705 -0.035 1.00 97.38 191 GLU A CA 1
ATOM 1491 C C . GLU A 1 191 ? 4.756 -4.538 1.079 1.00 97.38 191 GLU A C 1
ATOM 1493 O O . GLU A 1 191 ? 5.394 -4.872 2.080 1.00 97.38 191 GLU A O 1
ATOM 1498 N N . MET A 1 192 ? 3.499 -4.924 0.877 1.00 98.19 192 MET A N 1
ATOM 1499 C CA . MET A 1 192 ? 2.860 -5.917 1.740 1.00 98.19 192 MET A CA 1
ATOM 1500 C C . MET A 1 192 ? 3.510 -7.293 1.563 1.00 98.19 192 MET A C 1
ATOM 1502 O O . MET A 1 192 ? 3.882 -7.670 0.451 1.00 98.19 192 MET A O 1
ATOM 1506 N N . LYS A 1 193 ? 3.594 -8.083 2.635 1.00 97.94 193 LYS A N 1
ATOM 1507 C CA . LYS A 1 193 ? 4.184 -9.432 2.616 1.00 97.94 193 LYS A CA 1
ATOM 1508 C C . LYS A 1 193 ? 3.126 -10.512 2.384 1.00 97.94 193 LYS A C 1
ATOM 1510 O O . LYS A 1 193 ? 1.984 -10.374 2.822 1.00 97.94 193 LYS A O 1
ATOM 1515 N N . GLN A 1 194 ? 3.513 -11.589 1.703 1.00 98.12 194 GLN A N 1
ATOM 1516 C CA . GLN A 1 194 ? 2.628 -12.712 1.386 1.00 98.12 194 GLN A CA 1
ATOM 1517 C C . GLN A 1 194 ? 1.938 -13.275 2.632 1.00 98.12 194 GLN A C 1
ATOM 1519 O O . GLN A 1 194 ? 2.567 -13.448 3.677 1.00 98.12 194 GLN A O 1
ATOM 1524 N N . GLY A 1 195 ? 0.639 -13.561 2.519 1.00 97.88 195 GLY A N 1
ATOM 1525 C CA . GLY A 1 195 ? -0.166 -14.200 3.561 1.00 97.88 195 GLY A CA 1
ATOM 1526 C C . GLY A 1 195 ? -0.420 -13.342 4.803 1.00 97.88 195 GLY A C 1
ATOM 1527 O O . GLY A 1 195 ? -1.305 -13.669 5.594 1.00 97.88 195 GLY A O 1
ATOM 1528 N N . ARG A 1 196 ? 0.300 -12.227 4.968 1.00 98.00 196 ARG A N 1
ATOM 1529 C CA . ARG A 1 196 ? 0.136 -11.316 6.097 1.00 98.00 196 ARG A CA 1
ATOM 1530 C C . ARG A 1 196 ? -1.136 -10.510 5.953 1.00 98.00 196 ARG A C 1
ATOM 1532 O O . ARG A 1 196 ? -1.501 -10.078 4.862 1.00 98.00 196 ARG A O 1
ATOM 1539 N N . ARG A 1 197 ? -1.792 -10.299 7.085 1.00 98.19 197 ARG A N 1
ATOM 1540 C CA . ARG A 1 197 ? -3.100 -9.659 7.154 1.00 98.19 197 ARG A CA 1
ATOM 1541 C C . ARG A 1 197 ? -2.946 -8.151 7.289 1.00 98.19 197 ARG A C 1
ATOM 1543 O O . ARG A 1 197 ? -2.297 -7.681 8.225 1.00 98.19 197 ARG A O 1
ATOM 1550 N N . TYR A 1 198 ? -3.572 -7.391 6.396 1.00 98.69 198 TYR A N 1
ATOM 1551 C CA . TYR A 1 198 ? -3.545 -5.929 6.422 1.00 98.69 198 TYR A CA 1
ATOM 1552 C C . TYR A 1 198 ? -4.950 -5.349 6.367 1.00 98.69 198 TYR A C 1
ATOM 1554 O O . TYR A 1 198 ? -5.806 -5.847 5.640 1.00 98.69 198 TYR A O 1
ATOM 1562 N N . ILE A 1 199 ? -5.160 -4.239 7.076 1.00 98.75 199 ILE A N 1
ATOM 1563 C CA . ILE A 1 199 ? -6.208 -3.282 6.710 1.00 98.75 199 ILE A CA 1
ATOM 1564 C C . ILE A 1 199 ? -5.637 -2.296 5.689 1.00 98.75 199 ILE A C 1
ATOM 1566 O O . ILE A 1 199 ? -4.534 -1.780 5.880 1.00 98.75 199 ILE A O 1
ATOM 1570 N N . MET A 1 200 ? -6.387 -2.039 4.619 1.00 98.69 200 MET A N 1
ATOM 1571 C CA . MET A 1 200 ? -5.981 -1.190 3.497 1.00 98.69 200 MET A CA 1
ATOM 1572 C C . MET A 1 200 ? -7.011 -0.101 3.219 1.00 98.69 200 MET A C 1
ATOM 1574 O O . MET A 1 200 ? -8.218 -0.335 3.295 1.00 98.69 200 MET A O 1
ATOM 1578 N N . PHE A 1 201 ? -6.510 1.076 2.853 1.00 98.75 201 PHE A N 1
ATOM 1579 C CA . PHE A 1 201 ? -7.288 2.236 2.442 1.00 98.75 201 PHE A CA 1
ATOM 1580 C C . PHE A 1 201 ? -6.987 2.514 0.976 1.00 98.75 201 PHE A C 1
ATOM 1582 O O . PHE A 1 201 ? -5.853 2.829 0.607 1.00 98.75 201 PHE A O 1
ATOM 1589 N N . LEU A 1 202 ? -8.011 2.368 0.143 1.00 98.38 202 LEU A N 1
ATOM 1590 C CA . LEU A 1 202 ? -7.871 2.344 -1.302 1.00 98.38 202 LEU A CA 1
ATOM 1591 C C . LEU A 1 202 ? -8.693 3.451 -1.947 1.00 98.38 202 LEU A C 1
ATOM 1593 O O . LEU A 1 202 ? -9.796 3.770 -1.496 1.00 98.38 202 LEU A O 1
ATOM 1597 N N . LYS A 1 203 ? -8.182 4.000 -3.045 1.00 97.06 203 LYS A N 1
ATOM 1598 C CA . LYS A 1 203 ? -8.900 4.973 -3.870 1.00 97.06 203 LYS A CA 1
ATOM 1599 C C . LYS A 1 203 ? -8.821 4.594 -5.338 1.00 97.06 203 LYS A C 1
ATOM 1601 O O . LYS A 1 203 ? -7.788 4.096 -5.780 1.00 97.06 203 LYS A O 1
ATOM 1606 N N . ASN A 1 204 ? -9.904 4.831 -6.073 1.00 94.00 204 ASN A N 1
ATOM 1607 C CA . ASN A 1 204 ? -9.897 4.666 -7.519 1.00 94.00 204 ASN A CA 1
ATOM 1608 C C . ASN A 1 204 ? -8.917 5.682 -8.127 1.00 94.00 204 ASN A C 1
ATOM 1610 O O . ASN A 1 204 ? -9.025 6.885 -7.875 1.00 94.00 204 ASN A O 1
ATOM 1614 N N . ASN A 1 205 ? -7.954 5.198 -8.906 1.00 85.31 205 ASN A N 1
ATOM 1615 C CA . ASN A 1 205 ? -6.931 6.033 -9.535 1.00 85.31 205 ASN A CA 1
ATOM 1616 C C . ASN A 1 205 ? -7.367 6.629 -10.890 1.00 85.31 205 ASN A C 1
ATOM 1618 O O . ASN A 1 205 ? -6.596 7.345 -11.522 1.00 85.31 205 ASN A O 1
ATOM 1622 N N . GLY A 1 206 ? -8.592 6.345 -11.343 1.00 83.06 206 GLY A N 1
ATOM 1623 C CA . GLY A 1 206 ? -9.136 6.789 -12.628 1.00 83.06 206 GLY A CA 1
ATOM 1624 C C . GLY A 1 206 ? -8.741 5.916 -13.824 1.00 83.06 206 GLY A C 1
ATOM 1625 O O . GLY A 1 206 ? -9.195 6.185 -14.931 1.00 83.06 206 GLY A O 1
ATOM 1626 N N . MET A 1 207 ? -7.943 4.865 -13.612 1.00 77.50 207 MET A N 1
ATOM 1627 C CA . MET A 1 207 ? -7.437 3.946 -14.641 1.00 77.50 207 MET A CA 1
ATOM 1628 C C . MET A 1 207 ? -7.903 2.502 -14.393 1.00 77.50 207 MET A C 1
ATOM 1630 O O . MET A 1 207 ? -7.155 1.555 -14.600 1.00 77.50 207 MET A O 1
ATOM 1634 N N . ASN A 1 208 ? -9.149 2.333 -13.931 1.00 74.44 208 ASN A N 1
ATOM 1635 C CA . ASN A 1 208 ? -9.761 1.036 -13.596 1.00 74.44 208 ASN A CA 1
ATOM 1636 C C . ASN A 1 208 ? -9.014 0.225 -12.521 1.00 74.44 208 ASN A C 1
ATOM 1638 O O . ASN A 1 208 ? -9.129 -0.997 -12.476 1.00 74.44 208 ASN A O 1
ATOM 1642 N N . GLY A 1 209 ? -8.289 0.898 -11.627 1.00 88.19 209 GLY A N 1
ATOM 1643 C CA . GLY A 1 209 ? -7.586 0.265 -10.519 1.00 88.19 209 GLY A CA 1
ATOM 1644 C C . GLY A 1 209 ? -7.815 0.986 -9.198 1.00 88.19 209 GLY A C 1
ATOM 1645 O O . GLY A 1 209 ? -8.194 2.159 -9.147 1.00 88.19 209 GLY A O 1
ATOM 1646 N N . TYR A 1 210 ? -7.556 0.268 -8.111 1.00 96.75 210 TYR A N 1
ATOM 1647 C CA . TYR A 1 210 ? -7.556 0.817 -6.763 1.00 96.75 210 TYR A CA 1
ATOM 1648 C C . TYR A 1 210 ? -6.133 0.834 -6.222 1.00 96.75 210 TYR A C 1
ATOM 1650 O O . TYR A 1 210 ? -5.481 -0.205 -6.135 1.00 96.75 210 TYR A O 1
ATOM 1658 N N . SER A 1 211 ? -5.663 2.019 -5.848 1.00 96.81 211 SER A N 1
ATOM 1659 C CA . SER A 1 211 ? -4.315 2.221 -5.316 1.00 96.81 211 SER A CA 1
ATOM 1660 C C . SER A 1 211 ? -4.358 2.487 -3.818 1.00 96.81 211 SER A C 1
ATOM 1662 O O . SER A 1 211 ? -5.303 3.105 -3.312 1.00 96.81 211 SER A O 1
ATOM 1664 N N . ILE A 1 212 ? -3.308 2.062 -3.115 1.00 97.88 212 ILE A N 1
ATOM 1665 C CA . ILE A 1 212 ? -3.085 2.415 -1.709 1.00 97.88 212 ILE A CA 1
ATOM 1666 C C . ILE A 1 212 ? -2.893 3.934 -1.610 1.00 97.88 212 ILE A C 1
ATOM 1668 O O . ILE A 1 212 ? -1.987 4.496 -2.225 1.00 97.88 212 ILE A O 1
ATOM 1672 N N . ILE A 1 213 ? -3.736 4.617 -0.833 1.00 97.19 213 ILE A N 1
ATOM 1673 C CA . ILE A 1 213 ? -3.562 6.054 -0.552 1.00 97.19 213 ILE A CA 1
ATOM 1674 C C . ILE A 1 213 ? -2.695 6.267 0.683 1.00 97.19 213 ILE A C 1
ATOM 1676 O O . ILE A 1 213 ? -2.552 5.362 1.483 1.00 97.19 213 ILE A O 1
ATOM 1680 N N . ASN A 1 214 ? -2.152 7.468 0.906 1.00 96.88 214 ASN A N 1
ATOM 1681 C CA . ASN A 1 214 ? -1.370 7.783 2.117 1.00 96.88 214 ASN A CA 1
ATOM 1682 C C . ASN A 1 214 ? -0.079 6.942 2.289 1.00 96.88 214 ASN A C 1
ATOM 1684 O O . ASN A 1 214 ? 0.450 6.844 3.398 1.00 96.88 214 ASN A O 1
ATOM 1688 N N . MET A 1 215 ? 0.429 6.334 1.209 1.00 95.94 215 MET A N 1
ATOM 1689 C CA . MET A 1 215 ? 1.659 5.529 1.174 1.00 95.94 215 MET A CA 1
ATOM 1690 C C . MET A 1 215 ? 1.693 4.448 2.268 1.00 95.94 215 MET A C 1
ATOM 1692 O O . MET A 1 215 ? 0.737 3.695 2.457 1.00 95.94 215 MET A O 1
ATOM 1696 N N . ASN A 1 216 ? 2.786 4.367 3.033 1.00 97.19 216 ASN A N 1
ATOM 1697 C CA . ASN A 1 216 ? 2.915 3.437 4.151 1.00 97.19 216 ASN A CA 1
ATOM 1698 C C . ASN A 1 216 ? 1.861 3.641 5.245 1.00 97.19 216 ASN A C 1
ATOM 1700 O O . ASN A 1 216 ? 1.638 2.724 6.023 1.00 97.19 216 ASN A O 1
ATOM 1704 N N . ASN A 1 217 ? 1.206 4.799 5.310 1.00 97.75 217 ASN A N 1
ATOM 1705 C CA . ASN A 1 217 ? 0.150 5.098 6.277 1.00 97.75 217 ASN A CA 1
ATOM 1706 C C . ASN A 1 217 ? -1.261 4.834 5.714 1.00 97.75 217 ASN A C 1
ATOM 1708 O O . ASN A 1 217 ? -2.256 5.230 6.323 1.00 97.75 217 ASN A O 1
ATOM 1712 N N . GLY A 1 218 ? -1.355 4.194 4.545 1.00 98.06 218 GLY A N 1
ATOM 1713 C CA . GLY A 1 218 ? -2.586 3.660 3.954 1.00 98.06 218 GLY A CA 1
ATOM 1714 C C . GLY A 1 218 ? -2.818 2.181 4.184 1.00 98.06 218 GLY A C 1
ATOM 1715 O O . GLY A 1 218 ? -3.837 1.645 3.752 1.00 98.06 218 GLY A O 1
ATOM 1716 N N . LYS A 1 219 ? -1.860 1.510 4.818 1.00 98.19 219 LYS A N 1
ATOM 1717 C CA . LYS A 1 219 ? -1.919 0.086 5.109 1.00 98.19 219 LYS A CA 1
ATOM 1718 C C . LYS A 1 219 ? -1.252 -0.211 6.438 1.00 98.19 219 LYS A C 1
ATOM 1720 O O . LYS A 1 219 ? -0.270 0.437 6.804 1.00 98.19 219 LYS A O 1
ATOM 1725 N N . PHE A 1 220 ? -1.812 -1.175 7.155 1.00 98.12 220 PHE A N 1
ATOM 1726 C CA . PHE A 1 220 ? -1.344 -1.541 8.485 1.00 98.12 220 PHE A CA 1
ATOM 1727 C C . PHE A 1 220 ? -1.417 -3.047 8.650 1.0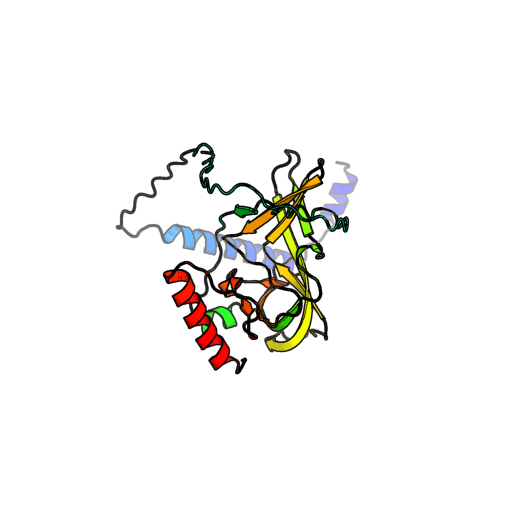0 98.12 220 PHE A C 1
ATOM 1729 O O . PHE A 1 220 ? -2.493 -3.631 8.509 1.00 98.12 220 PHE A O 1
ATOM 1736 N N . ASN A 1 221 ? -0.281 -3.657 8.971 1.00 97.69 221 ASN A N 1
ATOM 1737 C CA . ASN A 1 221 ? -0.218 -5.072 9.291 1.00 97.69 221 ASN A CA 1
ATOM 1738 C C . ASN A 1 221 ? -0.949 -5.335 10.618 1.00 97.69 221 ASN A C 1
ATOM 1740 O O . ASN A 1 221 ? -0.700 -4.656 11.618 1.00 97.69 221 ASN A O 1
ATOM 1744 N N . LEU A 1 222 ? -1.867 -6.295 10.628 1.00 96.56 222 LEU A N 1
ATOM 1745 C CA . LEU A 1 222 ? -2.719 -6.614 11.777 1.00 96.56 222 LEU A CA 1
ATOM 1746 C C . LEU A 1 222 ? -2.151 -7.766 12.618 1.00 96.56 222 LEU A C 1
ATOM 1748 O O . LEU A 1 222 ? -2.261 -7.759 13.837 1.00 96.56 222 LEU A O 1
ATOM 1752 N N . ASP A 1 223 ? -1.466 -8.720 11.991 1.00 93.50 223 ASP A N 1
ATOM 1753 C CA . ASP A 1 223 ? -0.974 -9.931 12.665 1.00 93.50 223 ASP A CA 1
ATOM 1754 C C . ASP A 1 223 ? 0.410 -9.787 13.333 1.00 93.50 223 ASP A C 1
ATOM 1756 O O . ASP A 1 223 ? 0.867 -10.708 14.007 1.00 93.50 223 ASP A O 1
ATOM 1760 N N . GLY A 1 224 ? 1.086 -8.646 13.165 1.00 88.19 224 GLY A N 1
ATOM 1761 C CA . GLY A 1 224 ? 2.437 -8.401 13.683 1.00 88.19 224 GLY A CA 1
ATOM 1762 C C . GLY A 1 224 ? 3.543 -9.152 12.933 1.00 88.19 224 GLY A C 1
ATOM 1763 O O . GLY A 1 224 ? 4.704 -9.082 13.332 1.00 88.19 224 GLY A O 1
ATOM 1764 N N . GLY A 1 225 ? 3.204 -9.865 11.856 1.00 88.12 225 GLY A N 1
ATOM 1765 C CA . GLY A 1 225 ? 4.125 -10.677 11.069 1.00 88.12 225 GLY A CA 1
ATOM 1766 C C . GLY A 1 225 ? 4.946 -9.900 10.039 1.00 88.12 225 GLY A C 1
ATOM 1767 O O . GLY A 1 225 ? 5.768 -10.503 9.349 1.00 88.12 225 GLY A O 1
ATOM 1768 N N . ASP A 1 226 ? 4.732 -8.588 9.928 1.00 93.31 226 ASP A N 1
ATOM 1769 C CA . ASP A 1 226 ? 5.516 -7.678 9.094 1.00 93.31 226 ASP A CA 1
ATOM 1770 C C . ASP A 1 226 ? 6.156 -6.577 9.950 1.00 93.31 226 ASP A C 1
ATOM 1772 O O . ASP A 1 226 ? 5.584 -5.510 10.183 1.00 93.31 226 ASP A O 1
ATOM 1776 N N . ALA A 1 227 ? 7.373 -6.843 10.427 1.00 89.69 227 ALA A N 1
ATOM 1777 C CA . ALA A 1 227 ? 8.140 -5.890 11.225 1.00 89.69 227 ALA A CA 1
ATOM 1778 C C . ALA A 1 227 ? 8.552 -4.638 10.430 1.00 89.69 227 ALA A C 1
ATOM 1780 O O . ALA A 1 227 ? 8.781 -3.590 11.031 1.00 89.69 227 ALA A O 1
ATOM 1781 N N . GLN A 1 228 ? 8.632 -4.732 9.096 1.00 90.56 228 GLN A N 1
ATOM 1782 C CA . GLN A 1 228 ? 8.998 -3.608 8.233 1.00 90.56 228 GLN A CA 1
ATOM 1783 C C . GLN A 1 228 ? 7.829 -2.637 8.037 1.00 90.56 228 GLN A C 1
ATOM 1785 O O . GLN A 1 228 ? 8.049 -1.496 7.641 1.00 90.56 228 GLN A O 1
ATOM 1790 N N . ASP A 1 229 ? 6.591 -3.023 8.360 1.00 92.56 229 ASP A N 1
ATOM 1791 C CA . ASP A 1 229 ? 5.437 -2.124 8.293 1.00 92.56 229 ASP A CA 1
ATOM 1792 C C . ASP A 1 229 ? 5.676 -0.846 9.128 1.00 92.56 229 ASP A C 1
ATOM 1794 O O . ASP A 1 229 ? 5.392 0.275 8.678 1.00 92.56 229 ASP A O 1
ATOM 1798 N N . ILE A 1 230 ? 6.283 -1.002 10.309 1.00 92.50 230 ILE A N 1
ATOM 1799 C CA . ILE A 1 230 ? 6.636 0.088 11.223 1.00 92.50 230 ILE A CA 1
ATOM 1800 C C . ILE A 1 230 ? 8.018 0.663 10.859 1.00 92.50 230 ILE A C 1
ATOM 1802 O O . ILE A 1 230 ? 9.005 -0.070 10.863 1.00 92.50 230 ILE A O 1
ATOM 1806 N N . PRO A 1 231 ? 8.126 1.973 10.562 1.00 92.50 231 PRO A N 1
ATOM 1807 C CA . PRO A 1 231 ? 9.408 2.590 10.231 1.00 92.50 231 PRO A CA 1
ATOM 1808 C C . PRO A 1 231 ? 10.342 2.642 11.448 1.00 92.50 231 PRO A C 1
ATOM 1810 O O . PRO A 1 231 ? 9.906 2.633 12.600 1.00 92.50 231 PRO A O 1
ATOM 1813 N N . THR A 1 232 ? 11.646 2.745 11.190 1.00 90.06 232 THR A N 1
ATOM 1814 C CA . THR A 1 232 ? 12.676 2.877 12.234 1.00 90.06 232 THR A CA 1
ATOM 1815 C C . THR A 1 232 ? 12.832 4.313 12.736 1.00 90.06 232 THR A C 1
ATOM 1817 O O . THR A 1 232 ? 13.240 4.519 13.878 1.00 90.06 232 THR A O 1
ATOM 1820 N N . ASN A 1 233 ? 12.477 5.313 11.920 1.00 93.81 233 ASN A N 1
ATOM 1821 C CA . ASN A 1 233 ? 12.493 6.720 12.314 1.00 93.81 233 ASN A CA 1
ATOM 1822 C C . ASN A 1 233 ? 11.492 6.979 13.452 1.00 93.81 233 ASN A C 1
ATOM 1824 O O . ASN A 1 233 ? 10.303 6.696 13.313 1.00 93.81 233 ASN A O 1
ATOM 1828 N N . THR A 1 234 ? 11.955 7.569 14.556 1.00 93.38 234 THR A N 1
ATOM 1829 C CA . THR A 1 234 ? 11.154 7.786 15.773 1.00 93.38 234 THR A CA 1
ATOM 1830 C C . THR A 1 234 ? 9.858 8.560 15.526 1.00 93.38 234 THR A C 1
ATOM 1832 O O . THR A 1 234 ? 8.809 8.183 16.050 1.00 93.38 234 THR A O 1
ATOM 1835 N N . ASN A 1 235 ? 9.905 9.624 14.720 1.00 93.00 235 ASN A N 1
ATOM 1836 C CA . ASN A 1 235 ? 8.744 10.483 14.482 1.00 93.00 235 ASN A CA 1
ATOM 1837 C C . ASN A 1 235 ? 7.721 9.791 13.578 1.00 93.00 235 ASN A C 1
ATOM 1839 O O . ASN A 1 235 ? 6.526 9.789 13.880 1.00 93.00 235 ASN A O 1
ATOM 1843 N N . GLU A 1 236 ? 8.185 9.153 12.502 1.00 93.62 236 GLU A N 1
ATOM 1844 C CA . GLU A 1 236 ? 7.316 8.382 11.608 1.00 93.62 236 GLU A CA 1
ATOM 1845 C C . GLU A 1 236 ? 6.702 7.178 12.323 1.00 93.62 236 GLU A C 1
ATOM 1847 O O . GLU A 1 236 ? 5.523 6.875 12.135 1.00 93.62 236 GLU A O 1
ATOM 1852 N N . LYS A 1 237 ? 7.479 6.520 13.188 1.00 95.56 237 LYS A N 1
ATOM 1853 C CA . LYS A 1 237 ? 7.027 5.397 14.006 1.00 95.56 237 LYS A CA 1
ATOM 1854 C C . LYS A 1 237 ? 5.906 5.827 14.938 1.00 95.56 237 LYS A C 1
ATOM 1856 O O . LYS A 1 237 ? 4.834 5.228 14.909 1.00 95.56 237 LYS A O 1
ATOM 1861 N N . ALA A 1 238 ? 6.120 6.894 15.709 1.00 96.75 238 ALA A N 1
ATOM 1862 C CA . ALA A 1 238 ? 5.112 7.421 16.624 1.00 96.75 238 ALA A CA 1
ATOM 1863 C C . ALA A 1 238 ? 3.825 7.823 15.884 1.00 96.75 238 ALA A C 1
ATOM 1865 O O . ALA A 1 238 ? 2.719 7.536 16.348 1.00 96.75 238 ALA A O 1
ATOM 1866 N N . PHE A 1 239 ? 3.960 8.446 14.709 1.00 96.50 239 PHE A N 1
ATOM 1867 C CA . PHE A 1 239 ? 2.824 8.787 13.858 1.00 96.50 239 PHE A CA 1
ATOM 1868 C C . PHE A 1 239 ? 2.066 7.538 13.387 1.00 96.50 239 PHE A C 1
ATOM 1870 O O . PHE A 1 239 ? 0.849 7.455 13.579 1.00 96.50 239 PHE A O 1
ATOM 1877 N N . LYS A 1 240 ? 2.771 6.557 12.810 1.00 96.81 240 LYS A N 1
ATOM 1878 C CA . LYS A 1 240 ? 2.161 5.339 12.271 1.00 96.81 240 LYS A CA 1
ATOM 1879 C C . LYS A 1 240 ? 1.494 4.506 13.362 1.00 96.81 240 LYS A C 1
ATOM 1881 O O . LYS A 1 240 ? 0.378 4.036 13.164 1.00 96.81 240 LYS A O 1
ATOM 1886 N N . GLU A 1 241 ? 2.124 4.360 14.524 1.00 96.50 241 GLU A N 1
ATOM 1887 C CA . GLU A 1 241 ? 1.553 3.629 15.661 1.00 96.50 241 GLU A CA 1
ATOM 1888 C C . GLU A 1 241 ? 0.299 4.306 16.220 1.00 96.50 241 GLU A C 1
ATOM 1890 O O . GLU A 1 241 ? -0.683 3.622 16.515 1.00 96.50 241 GLU A O 1
ATOM 1895 N N . ARG A 1 242 ? 0.297 5.641 16.340 1.00 97.56 242 ARG A N 1
ATOM 1896 C CA . ARG A 1 242 ? -0.899 6.393 16.743 1.00 97.56 242 ARG A CA 1
ATOM 1897 C C . ARG A 1 242 ? -2.038 6.159 15.753 1.00 97.56 242 ARG A C 1
ATOM 1899 O O . ARG A 1 242 ? -3.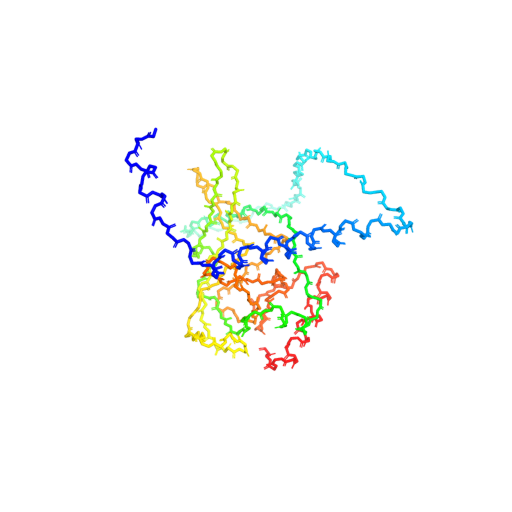127 5.767 16.158 1.00 97.56 242 ARG A O 1
ATOM 1906 N N . LEU A 1 243 ? -1.766 6.340 14.461 1.00 98.00 243 LEU A N 1
ATOM 1907 C CA . LEU A 1 243 ? -2.767 6.163 13.413 1.00 98.00 243 LEU A CA 1
ATOM 1908 C C . LEU A 1 243 ? -3.288 4.716 13.360 1.00 98.00 243 LEU A C 1
ATOM 1910 O O . LEU A 1 243 ? -4.493 4.508 13.235 1.00 98.00 243 LEU A O 1
ATOM 1914 N N . LYS A 1 244 ? -2.410 3.719 13.541 1.00 97.19 244 LYS A N 1
ATOM 1915 C CA . LYS A 1 244 ? -2.781 2.300 13.646 1.00 97.19 244 LYS A CA 1
ATOM 1916 C C . LYS A 1 244 ? -3.763 2.058 14.793 1.00 97.19 244 LYS A C 1
ATOM 1918 O O . LYS A 1 244 ? -4.787 1.417 14.573 1.00 97.19 244 LYS A O 1
ATOM 1923 N N . LYS A 1 245 ? -3.492 2.593 15.990 1.00 97.12 245 LYS A N 1
ATOM 1924 C CA . LYS A 1 245 ? -4.385 2.459 17.157 1.00 97.12 245 LYS A CA 1
ATOM 1925 C C . LYS A 1 245 ? -5.758 3.077 16.896 1.00 97.12 245 LYS A C 1
ATOM 1927 O O . LYS A 1 245 ? -6.773 2.443 17.185 1.00 97.12 245 LYS A O 1
ATOM 1932 N N . ASP A 1 246 ? -5.794 4.269 16.301 1.00 97.88 246 ASP A N 1
ATOM 1933 C CA . ASP A 1 246 ? -7.047 4.946 15.948 1.00 97.88 246 ASP A CA 1
ATOM 1934 C C . ASP A 1 246 ? -7.873 4.114 14.952 1.00 97.88 246 ASP A C 1
ATOM 1936 O O . ASP A 1 246 ? -9.086 3.971 15.106 1.00 97.88 246 ASP A O 1
ATOM 1940 N N . ILE A 1 247 ? -7.216 3.520 13.950 1.00 98.00 247 ILE A N 1
ATOM 1941 C CA . ILE A 1 247 ? -7.834 2.655 12.934 1.00 98.00 247 ILE A CA 1
ATOM 1942 C C . ILE A 1 247 ? -8.368 1.360 13.554 1.00 98.00 247 ILE A C 1
ATOM 1944 O O . ILE A 1 247 ? -9.519 0.994 13.310 1.00 98.00 247 ILE A O 1
ATOM 1948 N N . GLN A 1 248 ? -7.566 0.684 14.380 1.00 96.69 248 GLN A N 1
ATOM 1949 C CA . GLN A 1 248 ? -7.974 -0.543 15.068 1.00 96.69 248 GLN A CA 1
ATOM 1950 C C . GLN A 1 248 ? -9.204 -0.307 15.950 1.00 96.69 248 GLN A C 1
ATOM 1952 O O . GLN A 1 248 ? -10.156 -1.086 15.897 1.00 96.69 248 GLN A O 1
ATOM 1957 N N . SER A 1 249 ? -9.221 0.808 16.689 1.00 97.06 249 SER A N 1
ATOM 1958 C CA . SER A 1 249 ? -10.364 1.228 17.503 1.00 97.06 249 SER A CA 1
ATOM 1959 C C . SER A 1 249 ? -11.598 1.533 16.647 1.00 97.06 249 SER A C 1
ATOM 1961 O O . SER A 1 249 ? -12.664 0.958 16.865 1.00 97.06 249 SER A O 1
ATOM 1963 N N . LYS A 1 250 ? -11.455 2.379 15.616 1.00 97.38 250 LYS A N 1
ATOM 1964 C CA . LYS A 1 250 ? -12.572 2.830 14.768 1.00 97.38 250 LYS A CA 1
ATOM 1965 C C . LYS A 1 250 ? -13.256 1.686 14.018 1.00 97.38 250 LYS A C 1
ATOM 1967 O O . LYS A 1 250 ? -14.475 1.707 13.870 1.00 97.38 250 LYS A O 1
ATOM 1972 N N . PHE A 1 251 ? -12.491 0.715 13.520 1.00 97.12 251 PHE A N 1
ATOM 1973 C CA . PHE A 1 251 ? -13.018 -0.360 12.670 1.00 97.12 251 PHE A CA 1
ATOM 1974 C C . PHE A 1 251 ? -13.158 -1.709 13.380 1.00 97.12 251 PHE A C 1
ATOM 1976 O O . PHE A 1 251 ? -13.617 -2.677 12.766 1.00 97.12 251 PHE A O 1
ATOM 1983 N N . ASN A 1 252 ? -12.794 -1.773 14.665 1.00 96.00 252 ASN A N 1
ATOM 1984 C CA . ASN A 1 252 ? -12.755 -2.999 15.456 1.00 96.00 252 ASN A CA 1
ATOM 1985 C C . ASN A 1 252 ? -11.995 -4.118 14.717 1.00 96.00 252 ASN A C 1
ATOM 1987 O O . ASN A 1 252 ? -12.530 -5.197 14.447 1.00 96.00 252 ASN A O 1
ATOM 1991 N N . VAL A 1 253 ? -10.760 -3.806 14.320 1.00 92.81 253 VAL A N 1
ATOM 1992 C CA . VAL A 1 253 ? -9.821 -4.746 13.695 1.00 92.81 253 VAL A CA 1
ATOM 1993 C C . VAL A 1 253 ? -8.631 -4.938 14.627 1.00 92.81 253 VAL A C 1
ATOM 1995 O O . VAL A 1 253 ? -8.126 -3.969 15.193 1.00 92.81 253 VAL A O 1
ATOM 1998 N N . LYS A 1 254 ? -8.218 -6.189 14.821 1.00 83.44 254 LYS A N 1
ATOM 1999 C CA . LYS A 1 254 ? -7.025 -6.557 15.586 1.00 83.44 254 LYS A CA 1
ATOM 2000 C C . LYS A 1 254 ? -6.043 -7.196 14.641 1.00 83.44 254 LYS A C 1
ATOM 2002 O O . LYS A 1 254 ? -6.492 -8.109 13.905 1.00 83.44 254 LYS A O 1
#

Sequence (254 aa):
MSNKIKQEVEKIDIPKELHKRSEIGILKAKNERQRSRKRKNVKGIVVAAGLLVSIGILSLVNNNFVKNSTTPDSDQNTVAVTESATDSIDTVDIQAKYFVYETAEKLSQGADIILVASPIDDFANREHHSTKFEDGTIQDFYTLTNLNVERIIKQPEGINIGSQMQVIEPVSIITEADKQQTKVAVDGYREMKQGRRYIMFLKNNGMNGYSIINMNNGKFNLDGGDAQDIPTNTNEKAFKERLKKDIQSKFNVK

Secondary structure (DSSP, 8-state):
--HHHHHHHTT----HHHHHHHHHHHHHHHHHHHHHHHT--------------------------------------------------EEEEE--------SHHHHHHH-SEEEEEEESS-GGGSEEEEEE-TTS-EEEEEEEEEEEEEEEEE--TT----SEEEEEESEEEEE-TT--EEEEEETT--PPPTT--EEEEEEE-SSS-EEESSGGGGEEESSS--GGGS-SSHHHHHHHHHHHHHHHHHHT--

pLDDT: mean 80.65, std 23.32, range [29.19, 98.75]

Radius of gyration: 26.91 Å; chains: 1; bounding box: 73×76×69 Å

Foldseek 3Di:
DDPVVVVVVVPPDDPPVVVVVVVVVVVVVVVVVVVVVVPPPDDDDDDDPPPDPPPDDDDDDDDDDDDDDDDDDDDDDDDDDDDPPPPPAAEDEDEDDADADQALVSLQVQFQWKFKWFFADFQVPFDWDWDADPVRHTPAIWTWTKIQTDTTQHHDPPDDDDRIDIAIAQWGWDQDPVRRTHIYHYPPADDGGGPFIKIFGWDDPVPPHTYGHNGLLRMDGQPCPDPVSADPDPVSNVSSVVNVVNNCVVRVGD